Protein AF-A0A6A4XW06-F1 (afdb_monomer_lite)

Structure (mmCIF, N/CA/C/O backbone):
data_AF-A0A6A4XW06-F1
#
_entry.id   AF-A0A6A4XW06-F1
#
loop_
_atom_site.group_PDB
_atom_site.id
_atom_site.type_symbol
_atom_site.label_atom_id
_atom_site.label_alt_id
_atom_site.label_comp_id
_atom_site.label_asym_id
_atom_site.label_entity_id
_atom_site.label_seq_id
_atom_site.pdbx_PDB_ins_code
_atom_site.Cartn_x
_atom_site.Cartn_y
_atom_site.Cartn_z
_atom_site.occupancy
_atom_site.B_iso_or_equiv
_atom_site.auth_seq_id
_atom_site.auth_comp_id
_atom_site.auth_asym_id
_atom_site.auth_atom_id
_atom_site.pdbx_PDB_model_num
ATOM 1 N N . MET A 1 1 ? 24.543 -11.391 -25.954 1.00 78.56 1 MET A N 1
ATOM 2 C CA . MET A 1 1 ? 23.964 -12.669 -25.479 1.00 78.56 1 MET A CA 1
ATOM 3 C C . MET A 1 1 ? 24.873 -13.375 -24.476 1.00 78.56 1 MET A C 1
ATOM 5 O O . MET A 1 1 ? 24.478 -13.498 -23.329 1.00 78.56 1 MET A O 1
ATOM 9 N N . GLU A 1 2 ? 26.087 -13.786 -24.854 1.00 79.75 2 GLU A N 1
ATOM 10 C CA . GLU A 1 2 ? 26.983 -14.577 -23.986 1.00 79.75 2 GLU A CA 1
ATOM 11 C C . GLU A 1 2 ? 27.324 -13.909 -22.641 1.00 79.75 2 GLU A C 1
ATOM 13 O O . GLU A 1 2 ? 27.261 -14.560 -21.603 1.00 79.75 2 GLU A O 1
ATOM 18 N N . SER A 1 3 ? 27.592 -12.599 -22.635 1.00 81.19 3 SER A N 1
ATOM 19 C CA . SER A 1 3 ? 27.832 -11.824 -21.406 1.00 81.19 3 SER A CA 1
ATOM 20 C C . SER A 1 3 ? 26.647 -11.851 -20.435 1.00 81.19 3 SER A C 1
ATOM 22 O O . SER A 1 3 ? 26.834 -11.949 -19.228 1.00 81.19 3 SER A O 1
ATOM 24 N N . ILE A 1 4 ? 25.424 -11.810 -20.963 1.00 87.00 4 ILE A N 1
ATOM 25 C CA . ILE A 1 4 ? 24.195 -11.853 -20.168 1.00 87.00 4 ILE A CA 1
ATOM 26 C C . ILE A 1 4 ? 23.913 -13.268 -19.668 1.00 87.00 4 ILE A C 1
ATOM 28 O O . ILE A 1 4 ? 23.589 -13.448 -18.500 1.00 87.00 4 ILE A O 1
ATOM 32 N N . GLN A 1 5 ? 24.113 -14.284 -20.509 1.00 89.25 5 GLN A N 1
ATOM 33 C CA . GLN A 1 5 ? 24.028 -15.679 -20.076 1.00 89.25 5 GLN A CA 1
ATOM 34 C C . GLN A 1 5 ? 25.060 -16.003 -18.986 1.00 89.25 5 GLN A C 1
ATOM 36 O O . GLN A 1 5 ? 24.772 -16.801 -18.102 1.00 89.25 5 GLN A O 1
ATOM 41 N N . ALA A 1 6 ? 26.250 -15.394 -19.035 1.00 86.75 6 ALA A N 1
ATOM 42 C CA . ALA A 1 6 ? 27.251 -15.500 -17.978 1.00 86.75 6 ALA A CA 1
ATOM 43 C C . ALA A 1 6 ? 26.812 -14.780 -16.693 1.00 86.75 6 ALA A C 1
ATOM 45 O O . ALA A 1 6 ? 27.018 -15.315 -15.607 1.00 86.75 6 ALA A O 1
ATOM 46 N N . LEU A 1 7 ? 26.163 -13.613 -16.808 1.00 87.00 7 LEU A N 1
ATOM 47 C CA . LEU A 1 7 ? 25.641 -12.865 -15.660 1.00 87.00 7 LEU A CA 1
ATOM 48 C C . LEU A 1 7 ? 24.614 -13.670 -14.859 1.00 87.00 7 LEU A C 1
ATOM 50 O O . LEU A 1 7 ? 24.608 -13.556 -13.638 1.00 87.00 7 LEU A O 1
ATOM 54 N N . VAL A 1 8 ? 23.773 -14.468 -15.526 1.00 92.62 8 VAL A N 1
ATOM 55 C CA . VAL A 1 8 ? 22.722 -15.287 -14.891 1.00 92.62 8 VAL A CA 1
ATOM 56 C C . VAL A 1 8 ? 23.140 -16.740 -14.633 1.00 92.62 8 VAL A C 1
ATOM 58 O O . VAL A 1 8 ? 22.345 -17.517 -14.107 1.00 92.62 8 VAL A O 1
ATOM 61 N N . ALA A 1 9 ? 24.356 -17.143 -15.014 1.00 93.06 9 ALA A N 1
ATOM 62 C CA . ALA A 1 9 ? 24.792 -18.534 -14.917 1.00 93.06 9 ALA A CA 1
ATOM 63 C C . ALA A 1 9 ? 24.870 -19.007 -13.457 1.00 93.06 9 ALA A C 1
ATOM 65 O O . ALA A 1 9 ? 25.471 -18.337 -12.624 1.00 93.06 9 ALA A O 1
ATOM 66 N N . ASP A 1 10 ? 24.278 -20.170 -13.164 1.00 94.50 10 ASP A N 1
ATOM 67 C CA . ASP A 1 10 ? 24.205 -20.784 -11.824 1.00 94.50 10 ASP A CA 1
ATOM 68 C C . ASP A 1 10 ? 23.565 -19.895 -10.729 1.00 94.50 10 ASP A C 1
ATOM 70 O O . ASP A 1 10 ? 23.698 -20.141 -9.530 1.00 94.50 10 ASP A O 1
ATOM 74 N N . LYS A 1 11 ? 22.814 -18.867 -11.137 1.00 94.19 11 LYS A N 1
ATOM 75 C CA . LYS A 1 11 ? 22.131 -17.932 -10.238 1.00 94.19 11 LYS A CA 1
ATOM 76 C C . LYS A 1 11 ? 20.641 -18.241 -10.096 1.00 94.19 11 LYS A C 1
ATOM 78 O O . LYS A 1 11 ? 20.028 -18.869 -10.967 1.00 94.19 11 LYS A O 1
ATOM 83 N N . SER A 1 12 ? 20.062 -17.802 -8.983 1.00 95.31 12 SER A N 1
ATOM 84 C CA . SER A 1 12 ? 18.618 -17.653 -8.804 1.00 95.31 12 SER A CA 1
ATOM 85 C C . SER A 1 12 ? 18.151 -16.354 -9.462 1.00 95.31 12 SER A C 1
ATOM 87 O O . SER A 1 12 ? 18.683 -15.279 -9.188 1.00 95.31 12 SER A O 1
ATOM 89 N N . VAL A 1 13 ? 17.182 -16.458 -10.370 1.00 96.38 13 VAL A N 1
ATOM 90 C CA . VAL A 1 13 ? 16.692 -15.322 -11.154 1.00 96.38 13 VAL A CA 1
ATOM 91 C C . VAL A 1 13 ? 15.208 -15.115 -10.891 1.00 96.38 13 VAL A C 1
ATOM 93 O O . VAL A 1 13 ? 14.405 -16.020 -11.125 1.00 96.38 13 VAL A O 1
ATOM 96 N N . LEU A 1 14 ? 14.836 -13.918 -10.446 1.00 96.56 14 LEU A N 1
ATOM 97 C CA . LEU A 1 14 ? 13.448 -13.467 -10.428 1.00 96.56 14 LEU A CA 1
ATOM 98 C C . LEU A 1 14 ? 13.158 -12.690 -11.707 1.00 96.56 14 LEU A C 1
ATOM 100 O O . LEU A 1 14 ? 13.775 -11.663 -11.963 1.00 96.56 14 LEU A O 1
ATOM 104 N N . VAL A 1 15 ? 12.201 -13.160 -12.494 1.00 97.19 15 VAL A N 1
ATOM 105 C CA . VAL A 1 15 ? 11.739 -12.503 -13.711 1.00 97.19 15 VAL A CA 1
ATOM 106 C C . VAL A 1 15 ? 10.429 -11.784 -13.414 1.00 97.19 15 VAL A C 1
ATOM 108 O O . VAL A 1 15 ? 9.414 -12.422 -13.125 1.00 97.19 15 VAL A O 1
ATOM 111 N N . LEU A 1 16 ? 10.448 -10.460 -13.510 1.00 95.75 16 LEU A N 1
ATOM 112 C CA . LEU A 1 16 ? 9.268 -9.611 -13.408 1.00 95.75 16 LEU A CA 1
ATOM 113 C C . LEU A 1 16 ? 8.712 -9.377 -14.810 1.00 95.75 16 LEU A C 1
ATOM 115 O O . LEU A 1 16 ? 9.375 -8.734 -15.624 1.00 95.75 16 LEU A O 1
ATOM 119 N N . ASN A 1 17 ? 7.501 -9.883 -15.066 1.00 94.50 17 ASN A N 1
ATOM 120 C CA . ASN A 1 17 ? 6.868 -9.992 -16.385 1.00 94.50 17 ASN A CA 1
ATOM 121 C C . ASN A 1 17 ? 7.612 -10.986 -17.303 1.00 94.50 17 ASN A C 1
ATOM 123 O O . ASN A 1 17 ? 8.8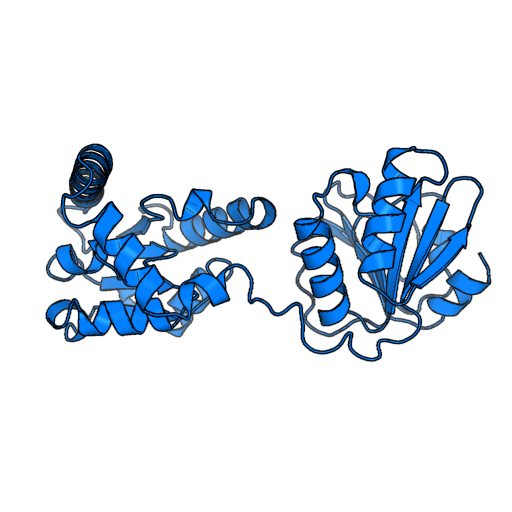28 -10.915 -17.474 1.00 94.50 17 ASN A O 1
ATOM 127 N N . ALA A 1 18 ? 6.899 -11.937 -17.912 1.00 91.25 18 ALA A N 1
ATOM 128 C CA . ALA A 1 18 ? 7.508 -13.092 -18.575 1.00 91.25 18 ALA A CA 1
ATOM 129 C C . ALA A 1 18 ? 8.308 -12.736 -19.833 1.00 91.25 18 ALA A C 1
ATOM 131 O O . ALA A 1 18 ? 9.116 -13.557 -20.264 1.00 91.25 18 ALA A O 1
ATOM 132 N N . GLY A 1 19 ? 8.102 -11.542 -20.398 1.00 91.38 19 GLY A N 1
ATOM 133 C CA . GLY A 1 19 ? 8.850 -11.027 -21.543 1.00 91.38 19 GLY A CA 1
ATOM 134 C C . GLY A 1 19 ? 8.580 -11.784 -22.844 1.00 91.38 19 GLY A C 1
ATOM 135 O O . GLY A 1 19 ? 7.511 -12.360 -23.054 1.00 91.38 19 GLY A O 1
ATOM 136 N N . ASP A 1 20 ? 9.561 -11.761 -23.745 1.00 91.38 20 ASP A N 1
ATOM 137 C CA . ASP A 1 20 ? 9.486 -12.478 -25.018 1.00 91.38 20 ASP A CA 1
ATOM 138 C C . ASP A 1 20 ? 9.674 -13.988 -24.792 1.00 91.38 20 ASP A C 1
ATOM 140 O O . ASP A 1 20 ? 10.773 -14.468 -24.500 1.00 91.38 20 ASP A O 1
ATOM 144 N N . VAL A 1 21 ? 8.587 -14.743 -24.967 1.00 91.12 21 VAL A N 1
ATOM 145 C CA . VAL A 1 21 ? 8.525 -16.199 -24.759 1.00 91.12 21 VAL A CA 1
ATOM 146 C C . VAL A 1 21 ? 9.494 -16.998 -25.637 1.00 91.12 21 VAL A C 1
ATOM 148 O O . VAL A 1 21 ? 9.783 -18.153 -25.326 1.00 91.12 21 VAL A O 1
ATOM 151 N N . HIS A 1 22 ? 10.001 -16.411 -26.724 1.00 90.62 22 HIS A N 1
ATOM 152 C CA . HIS A 1 22 ? 10.987 -17.038 -27.597 1.00 90.62 22 HIS A CA 1
ATOM 153 C C . HIS A 1 22 ? 12.421 -16.730 -27.164 1.00 90.62 22 HIS A C 1
ATOM 155 O O . HIS A 1 22 ? 13.294 -17.581 -27.322 1.00 90.62 22 HIS A O 1
ATOM 161 N N . LEU A 1 23 ? 12.680 -15.543 -26.608 1.00 91.81 23 LEU A N 1
ATOM 162 C CA . LEU A 1 23 ? 14.026 -15.129 -26.199 1.00 91.81 23 LEU A CA 1
ATOM 163 C C . LEU A 1 23 ? 14.382 -15.565 -24.778 1.00 91.81 23 LEU A C 1
ATOM 165 O O . LEU A 1 23 ? 15.516 -15.980 -24.534 1.00 91.81 23 LEU A O 1
ATOM 169 N N . MET A 1 24 ? 13.432 -15.485 -23.847 1.00 94.75 24 MET A N 1
ATOM 170 C CA . MET A 1 24 ? 13.693 -15.706 -22.424 1.00 94.75 24 MET A CA 1
ATOM 171 C C . MET A 1 24 ? 14.266 -17.095 -22.100 1.00 94.75 24 MET A C 1
ATOM 173 O O . MET A 1 24 ? 15.261 -17.137 -21.371 1.00 94.75 24 MET A O 1
ATOM 177 N N . PRO A 1 25 ? 13.780 -18.209 -22.691 1.00 94.19 25 PRO A N 1
ATOM 178 C CA . PRO A 1 25 ? 14.381 -19.524 -22.463 1.00 94.19 25 PRO A CA 1
ATOM 179 C C . PRO A 1 25 ? 15.853 -19.610 -22.879 1.00 94.19 25 PRO A C 1
ATOM 181 O O . PRO A 1 25 ? 16.637 -20.307 -22.241 1.00 94.19 25 PRO A O 1
ATOM 184 N N . MET A 1 26 ? 16.245 -18.895 -23.941 1.00 93.38 26 MET A N 1
ATOM 185 C CA . MET A 1 26 ? 17.637 -18.858 -24.399 1.00 93.38 26 MET A CA 1
ATOM 186 C C . MET A 1 26 ? 18.498 -18.008 -23.465 1.00 93.38 26 MET A C 1
ATOM 188 O O . MET A 1 26 ? 19.603 -18.397 -23.102 1.00 93.38 26 MET A O 1
ATOM 192 N N . ILE A 1 27 ? 17.998 -16.841 -23.058 1.00 93.25 27 ILE A N 1
ATOM 193 C CA . ILE A 1 27 ? 18.713 -15.915 -22.172 1.00 93.25 27 ILE A CA 1
ATOM 194 C C . ILE A 1 27 ? 18.987 -16.564 -20.812 1.00 93.25 27 ILE A C 1
ATOM 196 O O . ILE A 1 27 ? 20.096 -16.459 -20.289 1.00 93.25 27 ILE A O 1
ATOM 200 N N . LEU A 1 28 ? 17.989 -17.249 -20.255 1.00 95.12 28 LEU A N 1
ATOM 201 C CA . LEU A 1 28 ? 18.038 -17.798 -18.903 1.00 95.12 28 LEU A CA 1
ATOM 202 C C . LEU A 1 28 ? 18.471 -19.263 -18.855 1.00 95.12 28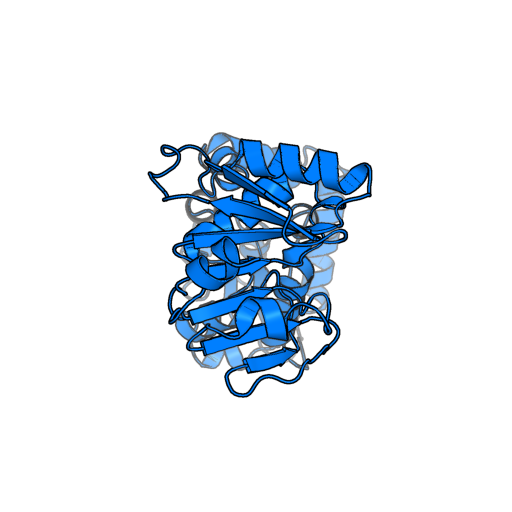 LEU A C 1
ATOM 204 O O . LEU A 1 28 ? 18.464 -19.852 -17.777 1.00 95.12 28 LEU A O 1
ATOM 208 N N . GLU A 1 29 ? 18.871 -19.860 -19.980 1.00 93.44 29 GLU A N 1
ATOM 209 C CA . GLU A 1 29 ? 19.212 -21.287 -20.103 1.00 93.44 29 GLU A CA 1
ATOM 210 C C . GLU A 1 29 ? 20.203 -21.767 -19.027 1.00 93.44 29 GLU A C 1
ATOM 212 O O . GLU A 1 29 ? 20.093 -22.887 -18.526 1.00 93.44 29 GLU A O 1
ATOM 217 N N . ARG A 1 30 ? 21.152 -20.901 -18.649 1.00 93.88 30 ARG A N 1
ATOM 218 C CA . ARG A 1 30 ? 22.232 -21.203 -17.696 1.00 93.88 30 ARG A CA 1
ATOM 219 C C . ARG A 1 30 ? 21.891 -20.884 -16.237 1.00 93.88 30 ARG A C 1
ATOM 221 O O . ARG A 1 30 ? 22.722 -21.143 -15.370 1.00 93.88 30 ARG A O 1
ATOM 228 N N . ALA A 1 31 ? 20.713 -20.330 -15.954 1.00 95.56 31 ALA A N 1
ATOM 229 C CA . ALA A 1 31 ? 20.278 -20.049 -14.589 1.00 95.56 31 ALA A CA 1
ATOM 230 C C . ALA A 1 31 ? 20.017 -21.345 -13.808 1.00 95.56 31 ALA A C 1
ATOM 232 O O . ALA A 1 31 ? 19.497 -22.317 -14.366 1.00 95.56 31 ALA A O 1
ATOM 233 N N . ARG A 1 32 ? 20.345 -21.342 -12.507 1.00 95.06 32 ARG A N 1
ATOM 234 C CA . ARG A 1 32 ? 20.109 -22.477 -11.597 1.00 95.06 32 ARG A CA 1
ATOM 235 C C . ARG A 1 32 ? 18.628 -22.626 -11.278 1.00 95.06 32 ARG A C 1
ATOM 237 O O . ARG A 1 32 ? 18.096 -23.733 -11.287 1.00 95.06 32 ARG A O 1
ATOM 244 N N . HIS A 1 33 ? 17.976 -21.507 -10.988 1.00 95.19 33 HIS A N 1
ATOM 245 C CA . HIS A 1 33 ? 16.555 -21.447 -10.679 1.00 95.19 33 HIS A CA 1
ATOM 246 C C . HIS A 1 33 ? 15.961 -20.178 -11.272 1.00 95.19 33 HIS A C 1
ATOM 248 O O . HIS A 1 33 ? 16.573 -19.116 -11.173 1.00 95.19 33 HIS A O 1
ATOM 254 N N . VAL A 1 34 ? 14.773 -20.283 -11.864 1.00 96.75 34 VAL A N 1
ATOM 255 C CA . VAL A 1 34 ? 14.042 -19.122 -12.363 1.00 96.75 34 VAL A CA 1
ATOM 256 C C . VAL A 1 34 ? 12.653 -19.100 -11.746 1.00 96.75 34 VAL A C 1
ATOM 258 O O . VAL A 1 34 ? 11.894 -20.057 -11.878 1.00 96.75 34 VAL A O 1
ATOM 261 N N . ARG A 1 35 ? 12.297 -17.986 -11.116 1.00 95.81 35 ARG A N 1
ATOM 262 C CA . ARG A 1 35 ? 10.923 -17.688 -10.714 1.00 95.81 35 ARG A CA 1
ATOM 263 C C . ARG A 1 35 ? 10.402 -16.585 -11.618 1.00 95.81 35 ARG A C 1
ATOM 265 O O . ARG A 1 35 ? 11.067 -15.571 -11.778 1.00 95.81 35 ARG A O 1
ATOM 272 N N . VAL A 1 36 ? 9.231 -16.774 -12.207 1.00 96.44 36 VAL A N 1
ATOM 273 C CA . VAL A 1 36 ? 8.606 -15.801 -13.107 1.00 96.44 36 VAL A CA 1
ATOM 274 C C . VAL A 1 36 ? 7.294 -15.345 -12.495 1.00 96.44 36 VAL A C 1
ATOM 276 O O . VAL A 1 36 ? 6.430 -16.177 -12.228 1.00 96.44 36 VAL A O 1
ATOM 279 N N . VAL A 1 37 ? 7.139 -14.037 -12.303 1.00 94.44 37 VAL A N 1
ATOM 280 C CA . VAL A 1 37 ? 5.879 -13.425 -11.874 1.00 94.44 37 VAL A CA 1
ATOM 281 C C . VAL A 1 37 ? 5.318 -12.624 -13.036 1.00 94.44 37 VAL A C 1
ATOM 283 O O . VAL A 1 37 ? 5.920 -11.643 -13.475 1.00 94.44 37 VAL A O 1
ATOM 286 N N . ASP A 1 38 ? 4.170 -13.052 -13.550 1.00 92.81 38 ASP A N 1
ATOM 287 C CA . ASP A 1 38 ? 3.553 -12.461 -14.734 1.00 92.81 38 ASP A CA 1
ATOM 288 C C . ASP A 1 38 ? 2.064 -12.181 -14.503 1.00 92.81 38 ASP A C 1
ATOM 290 O O . ASP A 1 38 ? 1.294 -13.062 -14.112 1.00 92.81 38 ASP A O 1
ATOM 294 N N . SER A 1 39 ? 1.630 -10.949 -14.773 1.00 84.88 39 SER A N 1
ATOM 295 C CA . SER A 1 39 ? 0.236 -10.539 -14.555 1.00 84.88 39 SER A CA 1
ATOM 296 C C . SER A 1 39 ? -0.730 -11.126 -15.588 1.00 84.88 39 SER A C 1
ATOM 298 O O . SER A 1 39 ? -1.914 -11.334 -15.299 1.00 84.88 39 SER A O 1
ATOM 300 N N . LYS A 1 40 ? -0.229 -11.441 -16.786 1.00 85.94 40 LYS A N 1
ATOM 301 C CA . LYS A 1 40 ? -0.981 -11.993 -17.921 1.00 85.94 40 LYS A CA 1
ATOM 302 C C . LYS A 1 40 ? -0.988 -13.527 -17.930 1.00 85.94 40 LYS A C 1
ATOM 304 O O . LYS A 1 40 ? -1.697 -14.118 -18.740 1.00 85.94 40 LYS A O 1
ATOM 309 N N . GLY A 1 41 ? -0.252 -14.167 -17.020 1.00 84.81 41 GLY A N 1
ATOM 310 C CA . GLY A 1 41 ? -0.104 -15.618 -16.945 1.00 84.81 41 GLY A CA 1
ATOM 311 C C . GLY A 1 41 ? 0.691 -16.210 -18.110 1.00 84.81 41 GLY A C 1
ATOM 312 O O . GLY A 1 41 ? 0.481 -17.374 -18.449 1.00 84.81 41 GLY A O 1
ATOM 313 N N . LEU A 1 42 ? 1.563 -15.423 -18.748 1.00 91.12 42 LEU A N 1
ATOM 314 C CA . LEU A 1 42 ? 2.427 -15.913 -19.820 1.00 91.12 42 LEU A CA 1
ATOM 315 C C . LEU A 1 42 ? 3.438 -16.930 -19.283 1.00 91.12 42 LEU A C 1
ATOM 317 O O . LEU A 1 42 ? 3.989 -16.778 -18.194 1.00 91.12 42 LEU A O 1
ATOM 321 N N . GLN A 1 43 ? 3.687 -17.972 -20.075 1.00 92.69 43 GLN A N 1
ATOM 322 C CA . GLN A 1 43 ? 4.619 -19.041 -19.735 1.00 92.69 43 GLN A CA 1
ATOM 323 C C . GLN A 1 43 ? 5.483 -19.401 -20.938 1.00 92.69 43 GLN A C 1
ATOM 325 O O . GLN A 1 43 ? 5.053 -19.303 -22.089 1.00 92.69 43 GLN A O 1
ATOM 330 N N . TRP A 1 44 ? 6.697 -19.861 -20.664 1.00 93.50 44 TRP A N 1
ATOM 331 C CA . TRP A 1 44 ? 7.617 -20.399 -21.658 1.00 93.50 44 TRP A CA 1
ATOM 332 C C . TRP A 1 44 ? 8.287 -21.668 -21.126 1.00 93.50 44 TRP A C 1
ATOM 334 O O . TRP A 1 44 ? 8.290 -21.945 -19.929 1.00 93.50 44 TRP A O 1
ATOM 344 N N . THR A 1 45 ? 8.804 -22.504 -22.027 1.00 87.81 45 THR A N 1
ATOM 345 C CA . THR A 1 45 ? 9.282 -23.844 -21.657 1.00 87.81 45 THR A CA 1
ATOM 346 C C . THR A 1 45 ? 10.736 -23.803 -21.201 1.00 87.81 45 THR A C 1
ATOM 348 O O . THR A 1 45 ? 11.636 -23.645 -22.020 1.00 87.81 45 THR A O 1
ATOM 351 N N . GLN A 1 46 ? 10.972 -24.015 -19.905 1.00 86.38 46 GLN A N 1
ATOM 352 C CA . GLN A 1 46 ? 12.304 -24.236 -19.338 1.00 86.38 46 GLN A CA 1
ATOM 353 C C . GLN A 1 46 ? 12.187 -25.058 -18.050 1.00 86.38 46 GLN A C 1
ATOM 355 O O . GLN A 1 46 ? 11.319 -24.798 -17.222 1.00 86.38 46 GLN A O 1
ATOM 360 N N . LYS A 1 47 ? 13.052 -26.063 -17.870 1.00 83.94 47 LYS A N 1
ATOM 361 C CA . LYS A 1 47 ? 12.906 -27.051 -16.783 1.00 83.94 47 LYS A CA 1
ATOM 362 C C . LYS A 1 47 ? 13.032 -26.450 -15.382 1.00 83.94 47 LYS A C 1
ATOM 364 O O . LYS A 1 47 ? 12.405 -26.945 -14.456 1.00 83.94 47 LYS A O 1
ATOM 369 N N . GLN A 1 48 ? 13.851 -25.417 -15.238 1.00 88.62 48 GLN A N 1
ATOM 370 C CA . GLN A 1 48 ? 14.139 -24.758 -13.966 1.00 88.62 48 GLN A CA 1
ATOM 371 C C . GLN A 1 48 ? 13.262 -23.526 -13.686 1.00 88.62 48 GLN A C 1
ATOM 373 O O . GLN A 1 48 ? 13.531 -22.817 -12.716 1.00 88.62 48 GLN A O 1
ATOM 378 N N . ALA A 1 49 ? 12.252 -23.256 -14.525 1.00 93.75 49 ALA A N 1
ATOM 379 C CA . ALA A 1 49 ? 11.362 -22.111 -14.373 1.00 93.75 49 ALA A CA 1
ATOM 380 C C . ALA A 1 49 ? 10.063 -22.480 -13.643 1.00 93.75 49 ALA A C 1
ATOM 382 O O . ALA A 1 49 ? 9.367 -23.422 -14.021 1.00 93.75 49 ALA A O 1
ATOM 383 N N . VAL A 1 50 ? 9.724 -21.703 -12.616 1.00 94.94 50 VAL A N 1
ATOM 384 C CA . VAL A 1 50 ? 8.446 -21.756 -11.901 1.00 94.94 50 VAL A CA 1
ATOM 385 C C . VAL A 1 50 ? 7.668 -20.488 -12.224 1.00 94.94 50 VAL A C 1
ATOM 387 O O . VAL A 1 50 ? 8.173 -19.385 -12.021 1.00 94.94 50 VAL A O 1
ATOM 390 N N . PHE A 1 51 ? 6.445 -20.647 -12.726 1.00 94.88 51 PHE A N 1
ATOM 391 C CA . PHE A 1 51 ? 5.585 -19.533 -13.119 1.00 94.88 51 PHE A CA 1
ATOM 392 C C . PHE A 1 51 ? 4.505 -19.284 -12.077 1.00 94.88 51 PHE A C 1
ATOM 394 O O . PHE A 1 51 ? 3.791 -20.199 -11.666 1.00 94.88 51 PHE A O 1
ATOM 401 N N . GLU A 1 52 ? 4.354 -18.021 -11.714 1.00 92.81 52 GLU A N 1
ATOM 402 C CA . GLU A 1 52 ? 3.345 -17.518 -10.802 1.00 92.81 52 GLU A CA 1
ATOM 403 C C . GLU A 1 52 ? 2.552 -16.418 -11.507 1.00 92.81 52 GLU A C 1
ATOM 405 O O . GLU A 1 52 ? 3.116 -15.485 -12.087 1.00 92.81 52 GLU A O 1
ATOM 410 N N . ARG A 1 53 ? 1.221 -16.519 -11.457 1.00 90.88 53 ARG A N 1
ATOM 411 C CA . ARG A 1 53 ? 0.365 -15.415 -11.882 1.00 90.88 53 ARG A CA 1
ATOM 412 C C . ARG A 1 53 ? 0.273 -14.417 -10.735 1.00 90.88 53 ARG A C 1
ATOM 414 O O . ARG A 1 53 ? -0.279 -14.749 -9.692 1.00 90.88 53 ARG A O 1
ATOM 421 N N . GLY A 1 54 ? 0.769 -13.206 -10.946 1.00 85.62 54 GLY A N 1
ATOM 422 C CA . GLY A 1 54 ? 0.814 -12.181 -9.907 1.00 85.62 54 GLY A CA 1
ATOM 423 C C . GLY A 1 54 ? 1.205 -10.820 -10.462 1.00 85.62 54 GLY A C 1
ATOM 424 O O . GLY A 1 54 ? 1.521 -10.689 -11.643 1.00 85.62 54 GLY A O 1
ATOM 425 N N . ASN A 1 55 ? 1.165 -9.792 -9.619 1.00 84.12 55 ASN A N 1
ATOM 426 C CA . ASN A 1 55 ? 1.616 -8.461 -10.004 1.00 84.12 55 ASN A CA 1
ATOM 427 C C . ASN A 1 55 ? 3.154 -8.383 -9.895 1.00 84.12 55 ASN A C 1
ATOM 429 O O . ASN A 1 55 ? 3.679 -8.529 -8.789 1.00 84.12 55 ASN A O 1
ATOM 433 N N . PRO A 1 56 ? 3.887 -8.129 -10.999 1.00 84.81 56 PRO A N 1
ATOM 434 C CA . PRO A 1 56 ? 5.345 -8.019 -10.969 1.00 84.81 56 PRO A CA 1
ATOM 435 C C . PRO A 1 56 ? 5.865 -6.874 -10.086 1.00 84.81 56 PRO A C 1
ATOM 437 O O . PRO A 1 56 ? 7.024 -6.895 -9.697 1.00 84.81 56 PRO A O 1
ATOM 440 N N . LEU A 1 57 ? 5.026 -5.884 -9.762 1.00 79.50 57 LEU A N 1
ATOM 441 C CA . LEU A 1 57 ? 5.400 -4.735 -8.929 1.00 79.50 57 LEU A CA 1
ATOM 442 C C . LEU A 1 57 ? 5.198 -4.968 -7.427 1.00 79.50 57 LEU A C 1
ATOM 444 O O . LEU A 1 57 ? 5.655 -4.167 -6.622 1.00 79.50 57 LEU A O 1
ATOM 448 N N . THR A 1 58 ? 4.502 -6.038 -7.037 1.00 78.12 58 THR A N 1
ATOM 449 C CA . THR A 1 58 ? 4.154 -6.302 -5.628 1.00 78.12 58 THR A CA 1
ATOM 450 C C . THR A 1 58 ? 4.403 -7.758 -5.247 1.00 78.12 58 THR A C 1
ATOM 452 O O . THR A 1 58 ? 3.742 -8.299 -4.360 1.00 78.12 58 THR A O 1
ATOM 455 N N . CYS A 1 59 ? 5.295 -8.446 -5.962 1.00 80.56 59 CYS A N 1
ATOM 456 C CA . CYS A 1 59 ? 5.554 -9.851 -5.692 1.00 80.56 59 CYS A CA 1
ATOM 457 C C . CYS A 1 59 ? 6.357 -10.010 -4.393 1.00 80.56 59 CYS A C 1
ATOM 459 O O . CYS A 1 59 ? 7.354 -9.321 -4.168 1.00 80.56 59 CYS A O 1
ATOM 461 N N . ASN A 1 60 ? 5.915 -10.926 -3.528 1.00 76.62 60 ASN A N 1
ATOM 462 C CA . ASN A 1 60 ? 6.604 -11.195 -2.272 1.00 76.62 60 ASN A CA 1
ATOM 463 C C . ASN A 1 60 ? 7.866 -12.023 -2.528 1.00 76.62 60 ASN A C 1
ATOM 465 O O . ASN A 1 60 ? 7.818 -13.105 -3.129 1.00 76.62 60 ASN A O 1
ATOM 469 N N . VAL A 1 61 ? 8.993 -11.514 -2.040 1.00 78.94 61 VAL A N 1
ATOM 470 C CA . VAL A 1 61 ? 10.307 -12.155 -2.099 1.00 78.94 61 VAL A CA 1
ATOM 471 C C . VAL A 1 61 ? 10.767 -12.353 -0.659 1.00 78.94 61 VAL A C 1
ATOM 473 O O . VAL A 1 61 ? 11.100 -11.396 0.029 1.00 78.94 61 VAL A O 1
ATOM 476 N N . THR A 1 62 ? 10.702 -13.594 -0.173 1.00 72.44 62 THR A N 1
ATOM 477 C CA . THR A 1 62 ? 11.021 -13.931 1.226 1.00 72.44 62 THR A CA 1
ATOM 478 C C . THR A 1 62 ? 12.521 -14.015 1.492 1.00 72.44 62 THR A C 1
ATOM 480 O O . THR A 1 62 ? 12.944 -13.886 2.635 1.00 72.44 62 THR A O 1
ATOM 483 N N . GLU A 1 63 ? 13.321 -14.228 0.446 1.00 72.81 63 GLU A N 1
ATOM 484 C CA . GLU A 1 63 ? 14.782 -14.258 0.490 1.00 72.81 63 GLU A CA 1
ATOM 485 C C . GLU A 1 63 ? 15.331 -13.527 -0.743 1.00 72.81 63 GLU A C 1
ATOM 487 O O . GLU A 1 63 ? 14.777 -13.723 -1.831 1.00 72.81 63 GLU A O 1
ATOM 492 N N . PRO A 1 64 ? 16.391 -12.704 -0.613 1.00 78.44 64 PRO A N 1
ATOM 493 C CA . PRO A 1 64 ? 16.996 -12.023 -1.754 1.00 78.44 64 PRO A CA 1
ATOM 494 C C . PRO A 1 64 ? 17.412 -13.005 -2.855 1.00 78.44 64 PRO A C 1
ATOM 496 O O . PRO A 1 64 ? 17.978 -14.062 -2.571 1.00 78.44 64 PRO A O 1
ATOM 499 N N . VAL A 1 65 ? 17.158 -12.646 -4.113 1.00 90.62 65 VAL A N 1
ATOM 500 C CA . VAL A 1 65 ? 17.607 -13.422 -5.279 1.00 90.62 65 VAL A CA 1
ATOM 501 C C . VAL A 1 65 ? 18.954 -12.917 -5.786 1.00 90.62 65 VAL A C 1
ATOM 503 O O . VAL A 1 65 ? 19.352 -11.778 -5.548 1.00 90.62 65 VAL A O 1
ATOM 506 N N . ASP A 1 66 ? 19.672 -13.750 -6.530 1.00 93.12 66 ASP A N 1
ATOM 507 C CA . ASP A 1 66 ? 20.961 -13.332 -7.079 1.00 93.12 66 ASP A CA 1
ATOM 508 C C . ASP A 1 66 ? 20.776 -12.287 -8.195 1.00 93.12 66 ASP A C 1
ATOM 510 O O . ASP A 1 66 ? 21.535 -11.322 -8.273 1.00 93.12 66 ASP A O 1
ATOM 514 N N . VAL A 1 67 ? 19.767 -12.465 -9.061 1.00 94.00 67 VAL A N 1
ATOM 515 C CA . VAL A 1 67 ? 19.467 -11.537 -10.166 1.00 94.00 67 VAL A CA 1
ATOM 516 C C . VAL A 1 67 ? 17.974 -11.257 -10.275 1.00 94.00 67 VAL A C 1
ATOM 518 O O . VAL A 1 67 ? 17.163 -12.180 -10.353 1.00 94.00 67 VAL A O 1
ATOM 521 N N . LEU A 1 68 ? 17.612 -9.985 -10.396 1.00 95.12 68 LEU A N 1
ATOM 522 C CA . LEU A 1 68 ? 16.301 -9.568 -10.880 1.00 95.12 68 LEU A CA 1
ATOM 523 C C . LEU A 1 68 ? 16.376 -9.244 -12.371 1.00 95.12 68 LEU A C 1
ATOM 525 O O . LEU A 1 68 ? 17.185 -8.430 -12.805 1.00 95.12 68 LEU A O 1
ATOM 529 N N . TRP A 1 69 ? 15.509 -9.867 -13.160 1.00 96.38 69 TRP A N 1
ATOM 530 C CA . TRP A 1 69 ? 15.302 -9.575 -14.571 1.00 96.38 69 TRP A CA 1
ATOM 531 C C . TRP A 1 69 ? 13.938 -8.913 -14.758 1.00 96.38 69 TRP A C 1
ATOM 533 O O . TRP A 1 69 ? 12.906 -9.561 -14.604 1.00 96.38 69 TRP A O 1
ATOM 543 N N . SER A 1 70 ? 13.908 -7.638 -15.127 1.00 95.94 70 SER A N 1
ATOM 544 C CA . SER A 1 70 ? 12.663 -6.906 -15.349 1.00 95.94 70 SER A CA 1
ATOM 545 C C . SER A 1 70 ? 12.359 -6.751 -16.833 1.00 95.94 70 SER A C 1
ATOM 547 O O . SER A 1 70 ? 13.127 -6.130 -17.564 1.00 95.94 70 SER A O 1
ATOM 549 N N . ASN A 1 71 ? 11.202 -7.269 -17.251 1.00 95.38 71 ASN A N 1
ATOM 550 C CA . ASN A 1 71 ? 10.541 -6.929 -18.513 1.00 95.38 71 ASN A CA 1
ATOM 551 C C . ASN A 1 71 ? 9.337 -5.992 -18.274 1.00 95.38 71 ASN A C 1
ATOM 553 O O . ASN A 1 71 ? 8.394 -5.967 -19.071 1.00 95.38 71 ASN A O 1
ATOM 557 N N . VAL A 1 72 ? 9.295 -5.291 -17.137 1.00 92.25 72 VAL A N 1
ATOM 558 C CA . VAL A 1 72 ? 8.277 -4.267 -16.864 1.00 92.25 72 VAL A CA 1
ATOM 559 C C . VAL A 1 72 ? 8.467 -3.115 -17.849 1.00 92.25 72 VAL A C 1
ATOM 561 O O . VAL A 1 72 ? 9.594 -2.717 -18.136 1.00 92.25 72 VAL A O 1
ATOM 564 N N . ASP A 1 73 ? 7.363 -2.583 -18.371 1.00 90.75 73 ASP A N 1
ATOM 565 C CA . ASP A 1 73 ? 7.407 -1.436 -19.272 1.00 90.75 73 ASP A CA 1
ATOM 566 C C . ASP A 1 73 ? 7.697 -0.147 -18.495 1.00 90.75 73 ASP A C 1
ATOM 568 O O . ASP A 1 73 ? 6.795 0.556 -18.053 1.00 90.75 73 ASP A O 1
ATOM 572 N N . LEU A 1 74 ? 8.983 0.152 -18.315 1.00 90.94 74 LEU A N 1
ATOM 573 C CA . LEU A 1 74 ? 9.426 1.379 -17.652 1.00 90.94 74 LEU A CA 1
ATOM 574 C C . LEU A 1 74 ? 9.298 2.617 -18.549 1.00 90.94 74 LEU A C 1
ATOM 576 O O . LEU A 1 74 ? 9.537 3.729 -18.087 1.00 90.94 74 LEU A O 1
ATOM 580 N N . ALA A 1 75 ? 8.937 2.463 -19.827 1.00 88.62 75 ALA A N 1
ATOM 581 C CA . ALA A 1 75 ? 8.728 3.615 -20.695 1.00 88.62 75 ALA A CA 1
ATOM 582 C C . ALA A 1 75 ? 7.457 4.387 -20.330 1.00 88.62 75 ALA A C 1
ATOM 584 O O . ALA A 1 75 ? 7.423 5.603 -20.510 1.00 88.62 75 ALA A O 1
ATOM 585 N N . SER A 1 76 ? 6.458 3.709 -19.757 1.00 86.94 76 SER A N 1
ATOM 586 C CA . SER A 1 76 ? 5.229 4.337 -19.268 1.00 86.94 76 SER A CA 1
ATOM 587 C C . SER A 1 76 ? 5.334 4.899 -17.848 1.00 86.94 76 SER A C 1
ATOM 589 O O . SER A 1 76 ? 4.347 5.426 -17.347 1.00 86.94 76 SER A O 1
ATOM 591 N N . PHE A 1 77 ? 6.471 4.726 -17.171 1.00 86.50 77 PHE A N 1
ATOM 592 C CA . PHE A 1 77 ? 6.655 5.168 -15.789 1.00 86.50 77 PHE A CA 1
ATOM 593 C C . PHE A 1 77 ? 7.034 6.646 -15.767 1.00 86.50 77 PHE A C 1
ATOM 595 O O . PHE A 1 77 ? 7.746 7.106 -16.665 1.00 86.50 77 PHE A O 1
ATOM 602 N N . GLU A 1 78 ? 6.618 7.376 -14.734 1.00 89.94 78 GLU A N 1
ATOM 603 C CA . GLU A 1 78 ? 7.179 8.694 -14.424 1.00 89.94 78 GLU A CA 1
ATOM 604 C C . GLU A 1 78 ? 8.567 8.544 -13.772 1.00 89.94 78 GLU A C 1
ATOM 606 O O . GLU A 1 78 ? 9.007 7.439 -13.440 1.00 89.94 78 GLU A O 1
ATOM 611 N N . GLN A 1 79 ? 9.311 9.645 -13.622 1.00 86.38 79 GLN A N 1
ATOM 612 C CA . GLN A 1 79 ? 10.663 9.593 -13.043 1.00 86.38 79 GLN A CA 1
ATOM 613 C C . GLN A 1 79 ? 10.666 8.993 -11.628 1.00 86.38 79 GLN A C 1
ATOM 615 O O . GLN A 1 79 ? 11.513 8.149 -11.328 1.00 86.38 79 GLN A O 1
ATOM 620 N N . ASP A 1 80 ? 9.709 9.387 -10.791 1.00 78.88 80 ASP A N 1
ATOM 621 C CA . ASP A 1 80 ? 9.622 8.934 -9.401 1.00 78.88 80 ASP A CA 1
ATOM 622 C C . ASP A 1 80 ? 9.298 7.435 -9.315 1.00 78.88 80 ASP A C 1
ATOM 624 O O . ASP A 1 80 ? 9.866 6.722 -8.489 1.00 78.88 80 ASP A O 1
ATOM 628 N N . ASP A 1 81 ? 8.471 6.919 -10.229 1.00 83.31 81 ASP A N 1
ATOM 629 C CA . ASP A 1 81 ? 8.164 5.487 -10.304 1.00 83.31 81 ASP A CA 1
ATOM 630 C C . ASP A 1 81 ? 9.396 4.667 -10.715 1.00 83.31 81 ASP A C 1
ATOM 632 O O . ASP A 1 81 ? 9.608 3.562 -10.212 1.00 83.31 81 ASP A O 1
ATOM 636 N N . ILE A 1 82 ? 10.242 5.196 -11.611 1.00 87.88 82 ILE A N 1
ATOM 637 C CA . ILE A 1 82 ? 11.513 4.552 -11.978 1.00 87.88 82 ILE A CA 1
ATOM 638 C C . ILE A 1 82 ? 12.445 4.488 -10.766 1.00 87.88 82 ILE A C 1
ATOM 640 O O . ILE A 1 82 ? 13.037 3.437 -10.516 1.00 87.88 82 ILE A O 1
ATOM 644 N N . ILE A 1 83 ? 12.560 5.583 -10.009 1.00 83.38 83 ILE A N 1
ATOM 645 C CA . ILE A 1 83 ? 13.370 5.639 -8.784 1.00 83.38 83 ILE A CA 1
ATOM 646 C C . ILE A 1 83 ? 12.886 4.580 -7.790 1.00 83.38 83 ILE A C 1
ATOM 648 O O . ILE A 1 83 ? 13.679 3.761 -7.321 1.00 83.38 83 ILE A O 1
ATOM 652 N N . GLN A 1 84 ? 11.578 4.537 -7.527 1.00 81.81 84 GLN A N 1
ATOM 653 C CA . GLN A 1 84 ? 10.978 3.563 -6.616 1.00 81.81 84 GLN A CA 1
ATOM 654 C C . GLN A 1 84 ? 11.195 2.125 -7.090 1.00 81.81 84 GLN A C 1
ATOM 656 O O . GLN A 1 84 ? 11.561 1.262 -6.294 1.00 81.81 84 GLN A O 1
ATOM 661 N N . PHE A 1 85 ? 11.023 1.857 -8.385 1.00 87.75 85 PHE A N 1
ATOM 662 C CA . PHE A 1 85 ? 11.204 0.520 -8.939 1.00 87.75 85 PHE A CA 1
ATOM 663 C C . PHE A 1 85 ? 12.662 0.047 -8.864 1.00 87.75 85 PHE A C 1
ATOM 665 O O . PHE A 1 85 ? 12.925 -1.096 -8.486 1.00 87.75 85 PHE A O 1
ATOM 672 N N . VAL A 1 86 ? 13.620 0.924 -9.174 1.00 89.75 86 VAL A N 1
ATOM 673 C CA . VAL A 1 86 ? 15.055 0.635 -9.037 1.00 89.75 86 VAL A CA 1
ATOM 674 C C . VAL A 1 86 ? 15.425 0.402 -7.568 1.00 89.75 86 VAL A C 1
ATOM 676 O O . VAL A 1 86 ? 16.157 -0.542 -7.262 1.00 89.75 86 VAL A O 1
ATOM 679 N N . GLY A 1 87 ? 14.884 1.213 -6.653 1.00 84.62 87 GLY A N 1
ATOM 680 C CA . GLY A 1 87 ? 15.062 1.048 -5.210 1.00 84.62 87 GLY A CA 1
ATOM 681 C C . GLY A 1 87 ? 14.440 -0.243 -4.668 1.00 84.62 87 GLY A C 1
ATOM 682 O O . GLY A 1 87 ? 15.013 -0.895 -3.801 1.00 84.62 87 GLY A O 1
ATOM 683 N N . TYR A 1 88 ? 13.295 -0.672 -5.201 1.00 84.25 88 TYR A N 1
ATOM 684 C CA . TYR A 1 88 ? 12.723 -1.983 -4.894 1.00 84.25 88 TYR A CA 1
ATOM 685 C C . TYR A 1 88 ? 13.638 -3.110 -5.382 1.00 84.25 88 TYR A C 1
ATOM 687 O O . TYR A 1 88 ? 13.965 -4.010 -4.610 1.00 84.25 88 TYR A O 1
ATOM 695 N N . ALA A 1 89 ? 14.107 -3.038 -6.631 1.00 88.94 89 ALA A N 1
ATOM 696 C CA . ALA A 1 89 ? 14.967 -4.063 -7.213 1.00 88.94 89 ALA A CA 1
ATOM 697 C C . ALA A 1 89 ? 16.276 -4.253 -6.426 1.00 88.94 89 ALA A C 1
ATOM 699 O O . ALA A 1 89 ? 16.707 -5.390 -6.239 1.00 88.94 89 ALA A O 1
ATOM 700 N N . SER A 1 90 ? 16.868 -3.170 -5.908 1.00 84.44 90 SER A N 1
ATOM 701 C CA . SER A 1 90 ? 18.091 -3.231 -5.094 1.00 84.44 90 SER A CA 1
ATOM 702 C C . SER A 1 90 ? 17.882 -3.845 -3.704 1.00 84.44 90 SER A C 1
ATOM 704 O O . SER A 1 90 ? 18.825 -4.385 -3.129 1.00 84.44 90 SER A O 1
ATOM 706 N N . LYS A 1 91 ? 16.655 -3.809 -3.164 1.00 84.12 91 LYS A N 1
ATOM 707 C CA . LYS A 1 91 ? 16.310 -4.453 -1.884 1.00 84.12 91 LYS A CA 1
ATOM 708 C C . LYS A 1 91 ? 16.165 -5.969 -2.011 1.00 84.12 91 LYS A C 1
ATOM 710 O O . LYS A 1 91 ? 16.394 -6.682 -1.038 1.00 84.12 91 LYS A O 1
ATOM 715 N N . ILE A 1 92 ? 15.763 -6.461 -3.184 1.00 85.25 92 ILE A N 1
ATOM 716 C CA . ILE A 1 92 ? 15.398 -7.874 -3.371 1.00 85.25 92 ILE A CA 1
ATOM 717 C C . ILE A 1 92 ? 16.392 -8.673 -4.214 1.00 85.25 92 ILE A C 1
ATOM 719 O O . ILE A 1 92 ? 16.268 -9.897 -4.264 1.00 85.25 92 ILE A O 1
ATOM 723 N N . ALA A 1 93 ? 17.360 -8.022 -4.866 1.00 89.69 93 ALA A N 1
ATOM 724 C CA . ALA A 1 93 ? 18.358 -8.695 -5.688 1.00 89.69 93 ALA A CA 1
ATOM 725 C C . ALA A 1 93 ? 19.763 -8.093 -5.571 1.00 89.69 93 ALA A C 1
ATOM 727 O O . ALA A 1 93 ? 19.925 -6.893 -5.364 1.00 89.69 93 ALA A O 1
ATOM 728 N N . ILE A 1 94 ? 20.783 -8.939 -5.753 1.00 85.81 94 ILE A N 1
ATOM 729 C CA . ILE A 1 94 ? 22.193 -8.512 -5.779 1.00 85.81 94 ILE A CA 1
ATOM 730 C C . ILE A 1 94 ? 22.507 -7.758 -7.079 1.00 85.81 94 ILE A C 1
ATOM 732 O O . ILE A 1 94 ? 23.122 -6.694 -7.049 1.00 85.81 94 ILE A O 1
ATOM 736 N N . ASP A 1 95 ? 22.078 -8.310 -8.215 1.00 89.06 95 ASP A N 1
ATOM 737 C CA . ASP A 1 95 ? 22.196 -7.689 -9.533 1.00 89.06 95 ASP A CA 1
ATOM 738 C C . ASP A 1 95 ? 20.802 -7.458 -10.140 1.00 89.06 95 ASP A C 1
ATOM 740 O O . ASP A 1 95 ? 19.893 -8.273 -9.976 1.00 89.06 95 ASP A O 1
ATOM 744 N N . ALA A 1 96 ? 20.639 -6.385 -10.916 1.00 92.62 96 ALA A N 1
ATOM 745 C CA . ALA A 1 96 ? 19.420 -6.116 -11.671 1.00 92.62 96 ALA A CA 1
ATOM 746 C C . ALA A 1 96 ? 19.700 -5.949 -13.171 1.00 92.62 96 ALA A C 1
ATOM 748 O O . ALA A 1 96 ? 20.683 -5.324 -13.585 1.00 92.62 96 ALA A O 1
ATOM 749 N N . VAL A 1 97 ? 18.800 -6.500 -13.985 1.00 94.62 97 VAL A N 1
ATOM 750 C CA . VAL A 1 97 ? 18.762 -6.384 -15.443 1.00 94.62 97 VAL A CA 1
ATOM 751 C C . VAL A 1 97 ? 17.418 -5.790 -15.845 1.00 94.62 97 VAL A C 1
ATOM 753 O O . VAL A 1 97 ? 16.375 -6.398 -15.618 1.00 94.62 97 VAL A O 1
ATOM 756 N N . TYR A 1 98 ? 17.444 -4.622 -16.477 1.00 94.88 98 TYR A N 1
ATOM 757 C CA . TYR A 1 98 ? 16.259 -3.942 -16.996 1.00 94.88 98 TYR A CA 1
ATOM 758 C C . TYR A 1 98 ? 16.221 -4.098 -18.512 1.00 94.88 98 TYR A C 1
ATOM 760 O O . TYR A 1 98 ? 17.153 -3.675 -19.201 1.00 94.88 98 TYR A O 1
ATOM 768 N N . ALA A 1 99 ? 15.177 -4.744 -19.024 1.00 94.31 99 ALA A N 1
ATOM 769 C CA . ALA A 1 99 ? 15.055 -5.105 -20.425 1.00 94.31 99 ALA A CA 1
ATOM 770 C C . ALA A 1 99 ? 14.118 -4.152 -21.177 1.00 94.31 99 ALA A C 1
ATOM 772 O O . ALA A 1 99 ? 12.994 -3.894 -20.756 1.00 94.31 99 ALA A O 1
ATOM 773 N N . PHE A 1 100 ? 14.581 -3.666 -22.328 1.00 92.62 100 PHE A N 1
ATOM 774 C CA . PHE A 1 100 ? 13.897 -2.679 -23.154 1.00 92.62 100 PHE A CA 1
ATOM 775 C C . PHE A 1 100 ? 13.844 -3.119 -24.623 1.00 92.62 100 PHE A C 1
ATOM 777 O O . PHE A 1 100 ? 14.832 -3.645 -25.151 1.00 92.62 100 PHE A O 1
ATOM 784 N N . PRO A 1 101 ? 12.744 -2.837 -25.338 1.00 88.19 101 PRO A N 1
ATOM 785 C CA . PRO A 1 101 ? 12.715 -2.904 -26.794 1.00 88.19 101 PRO A CA 1
ATOM 786 C C . PRO A 1 101 ? 13.745 -1.949 -27.431 1.00 88.19 101 PRO A C 1
ATOM 788 O O . PRO A 1 101 ? 13.773 -0.758 -27.136 1.00 88.19 101 PRO A O 1
ATOM 791 N N . THR A 1 102 ? 14.582 -2.433 -28.354 1.00 78.56 102 THR A N 1
ATOM 792 C CA . THR A 1 102 ? 15.717 -1.652 -28.904 1.00 78.56 102 THR A CA 1
ATOM 793 C C . THR A 1 102 ? 15.318 -0.434 -29.765 1.00 78.56 102 THR A C 1
ATOM 795 O O . THR A 1 102 ? 16.132 0.469 -29.960 1.00 78.56 102 THR A O 1
ATOM 798 N N . ASN A 1 103 ? 14.083 -0.366 -30.284 1.00 68.94 103 ASN A N 1
ATOM 799 C CA . ASN A 1 103 ? 13.724 0.542 -31.390 1.00 68.94 103 ASN A CA 1
ATOM 800 C C . ASN A 1 103 ? 12.575 1.532 -31.123 1.00 68.94 103 ASN A C 1
ATOM 802 O O . ASN A 1 103 ? 12.082 2.130 -32.080 1.00 68.94 103 ASN A O 1
ATOM 806 N N . SER A 1 104 ? 12.150 1.757 -29.876 1.00 77.06 104 SER A N 1
ATOM 807 C CA . SER A 1 104 ? 11.184 2.829 -29.579 1.00 77.06 104 SER A CA 1
ATOM 808 C C . SER A 1 104 ? 11.889 4.085 -29.048 1.00 77.06 104 SER A C 1
ATOM 810 O O . SER A 1 104 ? 12.921 4.009 -28.374 1.00 77.06 104 SER A O 1
ATOM 812 N N . ALA A 1 105 ? 11.360 5.265 -29.390 1.00 77.06 105 ALA A N 1
ATOM 813 C CA . ALA A 1 105 ? 11.839 6.526 -28.820 1.00 77.06 105 ALA A CA 1
ATOM 814 C C . ALA A 1 105 ? 11.648 6.539 -27.294 1.00 77.06 105 ALA A C 1
ATOM 816 O O . ALA A 1 105 ? 12.544 6.968 -26.569 1.00 77.06 105 ALA A O 1
ATOM 817 N N . ASP A 1 106 ? 10.539 5.963 -26.833 1.00 81.62 106 ASP A N 1
ATOM 818 C CA . ASP A 1 106 ? 10.162 5.888 -25.423 1.00 81.62 106 ASP A CA 1
ATOM 819 C C . ASP A 1 106 ? 11.139 5.012 -24.620 1.00 81.62 106 ASP A C 1
ATOM 821 O O . ASP A 1 106 ? 11.553 5.378 -23.522 1.00 81.62 106 ASP A O 1
ATOM 825 N N . SER A 1 107 ? 11.632 3.910 -25.201 1.00 86.50 107 SER A N 1
ATOM 826 C CA . SER A 1 107 ? 12.652 3.073 -24.559 1.00 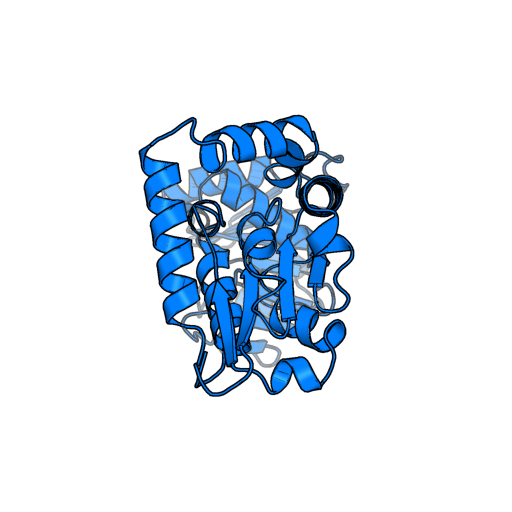86.50 107 SER A CA 1
ATOM 827 C C . SER A 1 107 ? 13.994 3.786 -24.419 1.00 86.50 107 SER A C 1
ATOM 829 O O . SER A 1 107 ? 14.687 3.558 -23.436 1.00 86.50 107 SER A O 1
ATOM 831 N N . LYS A 1 108 ? 14.374 4.679 -25.345 1.00 88.12 108 LYS A N 1
ATOM 832 C CA . LYS A 1 108 ? 15.627 5.449 -25.210 1.00 88.12 108 LYS A CA 1
ATOM 833 C C . LYS A 1 108 ? 15.577 6.420 -24.040 1.00 88.12 108 LYS A C 1
ATOM 835 O O . LYS A 1 108 ? 16.589 6.621 -23.373 1.00 88.12 108 LYS A O 1
ATOM 840 N N . ASP A 1 109 ? 14.423 7.042 -23.829 1.00 90.00 109 ASP A N 1
ATOM 841 C CA . ASP A 1 109 ? 14.237 7.941 -22.702 1.00 90.00 109 ASP A CA 1
ATOM 842 C C . ASP A 1 109 ? 14.209 7.172 -21.374 1.00 90.00 109 ASP A C 1
ATOM 844 O O . ASP A 1 109 ? 14.954 7.512 -20.457 1.00 90.00 109 ASP A O 1
ATOM 848 N N . ALA A 1 110 ? 13.467 6.063 -21.315 1.00 90.50 110 ALA A N 1
ATOM 849 C CA . ALA A 1 110 ? 13.421 5.185 -20.147 1.00 90.50 110 ALA A CA 1
ATOM 850 C C . ALA A 1 110 ? 14.801 4.617 -19.772 1.00 90.50 110 ALA A C 1
ATOM 852 O O . ALA A 1 110 ? 15.174 4.629 -18.601 1.00 90.50 110 ALA A O 1
ATOM 853 N N . ILE A 1 111 ? 15.593 4.186 -20.764 1.00 91.19 111 ILE A N 1
ATOM 854 C CA . ILE A 1 111 ? 16.983 3.750 -20.561 1.00 91.19 111 ILE A CA 1
ATOM 855 C C . ILE A 1 111 ? 17.787 4.864 -19.889 1.00 91.19 111 ILE A C 1
ATOM 857 O O . ILE A 1 111 ? 18.403 4.616 -18.858 1.00 91.19 111 ILE A O 1
ATOM 861 N N . ARG A 1 112 ? 17.733 6.099 -20.412 1.00 90.69 112 ARG A N 1
ATOM 862 C CA . ARG A 1 112 ? 18.464 7.235 -19.829 1.00 90.69 112 ARG A CA 1
ATOM 863 C C . ARG A 1 112 ? 18.049 7.482 -18.378 1.00 90.69 112 ARG A C 1
ATOM 865 O O . ARG A 1 112 ? 18.908 7.726 -17.536 1.00 90.69 112 ARG A O 1
ATOM 872 N N . ARG A 1 113 ? 16.746 7.425 -18.089 1.00 91.88 113 ARG A N 1
ATOM 873 C CA . ARG A 1 113 ? 16.202 7.634 -16.740 1.00 91.88 113 ARG A CA 1
ATOM 874 C C . ARG A 1 113 ? 16.651 6.547 -15.763 1.00 91.88 113 ARG A C 1
ATOM 876 O O . ARG A 1 113 ? 17.024 6.879 -14.645 1.00 91.88 113 ARG A O 1
ATOM 883 N N . VAL A 1 114 ? 16.715 5.283 -16.189 1.00 91.00 114 VAL A N 1
ATOM 884 C CA . VAL A 1 114 ? 17.273 4.183 -15.378 1.00 91.00 114 VAL A CA 1
ATOM 885 C C . VAL A 1 114 ? 18.784 4.329 -15.189 1.00 91.00 114 VAL A C 1
ATOM 887 O O . VAL A 1 114 ? 19.280 4.174 -14.078 1.00 91.00 114 VAL A O 1
ATOM 890 N N . GLU A 1 115 ? 19.532 4.675 -16.238 1.00 90.19 115 GLU A N 1
ATOM 891 C CA . GLU A 1 115 ? 20.986 4.880 -16.165 1.00 90.19 115 GLU A CA 1
ATOM 892 C C . GLU A 1 115 ? 21.388 6.029 -15.226 1.00 90.19 115 GLU A C 1
ATOM 894 O O . GLU A 1 115 ? 22.502 6.021 -14.711 1.00 90.19 115 GLU A O 1
ATOM 899 N N . GLN A 1 116 ? 20.498 6.992 -14.967 1.00 88.88 116 GLN A N 1
ATOM 900 C CA . GLN A 1 116 ? 20.713 8.028 -13.950 1.00 88.88 116 GLN A CA 1
ATOM 901 C C . GLN A 1 116 ? 20.647 7.485 -12.516 1.00 88.88 116 GLN A C 1
ATOM 903 O O . GLN A 1 116 ? 21.241 8.089 -11.628 1.00 88.88 116 GLN A O 1
ATOM 908 N N . GLN A 1 117 ? 19.949 6.366 -12.288 1.00 86.19 117 GLN A N 1
ATOM 909 C CA . GLN A 1 117 ? 19.729 5.795 -10.952 1.00 86.19 117 GLN A CA 1
ATOM 910 C C . GLN A 1 117 ? 20.738 4.708 -10.581 1.00 86.19 117 GLN A C 1
ATOM 912 O O . GLN A 1 117 ? 20.900 4.382 -9.407 1.00 86.19 117 GLN A O 1
ATOM 917 N N . ILE A 1 118 ? 21.416 4.115 -11.566 1.00 84.00 118 ILE A N 1
ATOM 918 C CA . ILE A 1 118 ? 22.342 3.006 -11.333 1.00 84.00 118 ILE A CA 1
ATOM 919 C C . ILE A 1 118 ? 23.665 3.206 -12.054 1.00 84.00 118 ILE A C 1
ATOM 921 O O . ILE A 1 118 ? 23.725 3.685 -13.186 1.00 84.00 118 ILE A O 1
ATOM 925 N N . LYS A 1 119 ? 24.744 2.715 -11.438 1.00 78.44 119 LYS A N 1
ATOM 926 C CA . LYS A 1 119 ? 25.998 2.496 -12.155 1.00 78.44 119 LYS A CA 1
ATOM 927 C C . LYS A 1 119 ? 25.776 1.389 -13.183 1.00 78.44 119 LYS A C 1
ATOM 929 O O . LYS A 1 119 ? 25.721 0.203 -12.855 1.00 78.44 119 LYS A O 1
ATOM 934 N N . SER A 1 120 ? 25.579 1.810 -14.422 1.00 80.31 120 SER A N 1
ATOM 935 C CA . SER A 1 120 ? 25.026 0.968 -15.466 1.00 80.31 120 SER A CA 1
ATOM 936 C C . SER A 1 120 ? 26.090 0.439 -16.419 1.00 80.31 120 SER A C 1
ATOM 938 O O . SER A 1 120 ? 27.141 1.031 -16.670 1.00 80.31 120 SER A O 1
ATOM 940 N N . THR A 1 121 ? 25.796 -0.721 -16.988 1.00 78.31 121 THR A N 1
ATOM 941 C CA . THR A 1 121 ? 26.403 -1.190 -18.227 1.00 78.31 121 THR A CA 1
ATOM 942 C C . THR A 1 121 ? 25.279 -1.486 -19.199 1.00 78.31 121 THR A C 1
ATOM 944 O O . THR A 1 121 ? 24.354 -2.238 -18.899 1.00 78.31 121 THR A O 1
ATOM 947 N N . HIS A 1 122 ? 25.350 -0.851 -20.358 1.00 81.56 122 HIS A N 1
ATOM 948 C CA . HIS A 1 122 ? 24.349 -0.960 -21.402 1.00 81.56 122 HIS A CA 1
ATOM 949 C C . HIS A 1 122 ? 24.833 -1.966 -22.448 1.00 81.56 122 HIS A C 1
ATOM 951 O O . HIS A 1 122 ? 25.950 -1.859 -22.961 1.00 81.56 122 HIS A O 1
ATOM 957 N N . ALA A 1 123 ? 24.005 -2.964 -22.750 1.00 82.00 123 ALA A N 1
ATOM 958 C CA . ALA A 1 123 ? 24.313 -3.981 -23.742 1.00 82.00 123 ALA A CA 1
ATOM 959 C C . ALA A 1 123 ? 23.104 -4.276 -24.631 1.00 82.00 123 ALA A C 1
ATOM 961 O O . ALA A 1 123 ? 22.003 -4.557 -24.160 1.00 82.00 123 ALA A O 1
ATOM 962 N N . GLN A 1 124 ? 23.328 -4.297 -25.940 1.00 85.06 124 GLN A N 1
ATOM 963 C CA . GLN A 1 124 ? 22.357 -4.846 -26.873 1.00 85.06 124 GLN A CA 1
ATOM 964 C C . GLN A 1 124 ? 22.466 -6.379 -26.872 1.00 85.06 124 GLN A C 1
ATOM 966 O O . GLN A 1 124 ? 23.527 -6.944 -27.151 1.00 85.06 124 GLN A O 1
ATOM 971 N N . VAL A 1 125 ? 21.376 -7.067 -26.528 1.00 83.31 125 VAL A N 1
ATOM 972 C CA . VAL A 1 125 ? 21.347 -8.534 -26.400 1.00 83.31 125 VAL A CA 1
ATOM 973 C C . VAL A 1 125 ? 20.972 -9.188 -27.721 1.00 83.31 125 VAL A C 1
ATOM 975 O O . VAL A 1 125 ? 21.600 -10.178 -28.106 1.00 83.31 125 VAL A O 1
ATOM 978 N N . THR A 1 126 ? 19.983 -8.617 -28.412 1.00 85.75 126 THR A N 1
ATOM 979 C CA . THR A 1 126 ? 19.515 -9.014 -29.746 1.00 85.75 126 THR A CA 1
ATOM 980 C C . THR A 1 126 ? 19.176 -7.768 -30.574 1.00 85.75 126 THR A C 1
ATOM 982 O O . THR A 1 126 ? 19.266 -6.640 -30.096 1.00 85.75 126 THR A O 1
ATOM 985 N N . ALA A 1 127 ? 18.750 -7.942 -31.828 1.00 85.25 127 ALA A N 1
ATOM 986 C CA . ALA A 1 127 ? 18.252 -6.828 -32.640 1.00 85.25 127 ALA A CA 1
ATOM 987 C C . ALA A 1 127 ? 16.985 -6.158 -32.060 1.00 85.25 127 ALA A C 1
ATOM 989 O O . ALA A 1 127 ? 16.693 -5.016 -32.410 1.00 85.25 127 ALA A O 1
ATOM 990 N N . SER A 1 128 ? 16.235 -6.866 -31.208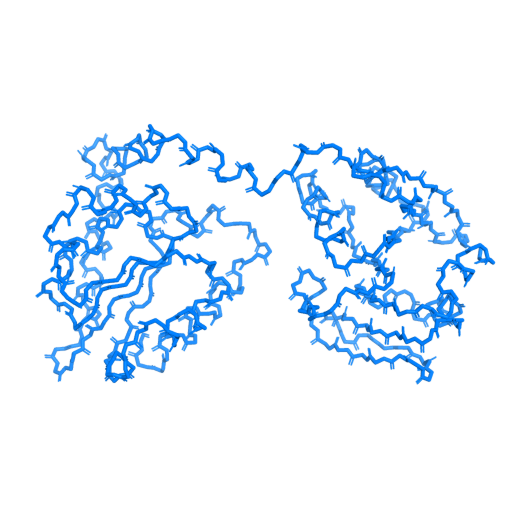 1.00 86.19 128 SER A N 1
ATOM 991 C CA . SER A 1 128 ? 14.974 -6.407 -30.614 1.00 86.19 128 SER A CA 1
ATOM 992 C C . SER A 1 128 ? 15.062 -6.109 -29.118 1.00 86.19 128 SER A C 1
ATOM 994 O O . SER A 1 128 ? 14.148 -5.476 -28.592 1.00 86.19 128 SER A O 1
ATOM 996 N N . LEU A 1 129 ? 16.126 -6.550 -28.443 1.00 88.75 129 LEU A N 1
ATOM 997 C CA . LEU A 1 129 ? 16.271 -6.468 -26.998 1.00 88.75 129 LEU A CA 1
ATOM 998 C C . LEU A 1 129 ? 17.571 -5.779 -26.593 1.00 88.75 129 LEU A C 1
ATOM 1000 O O . LEU A 1 129 ? 18.679 -6.231 -26.905 1.00 88.75 129 LEU A O 1
ATOM 1004 N N . THR A 1 130 ? 17.403 -4.738 -25.798 1.00 91.38 130 THR A N 1
ATOM 1005 C CA . THR A 1 130 ? 18.458 -3.993 -25.131 1.00 91.38 130 THR A CA 1
ATOM 1006 C C . THR A 1 130 ? 18.319 -4.178 -23.629 1.00 91.38 130 THR A C 1
ATOM 1008 O O . THR A 1 130 ? 17.203 -4.234 -23.121 1.00 91.38 130 THR A O 1
ATOM 1011 N N . VAL A 1 131 ? 19.436 -4.268 -22.910 1.00 91.62 131 VAL A N 1
ATOM 1012 C CA . VAL A 1 131 ? 19.415 -4.346 -21.449 1.00 91.62 131 VAL A CA 1
ATOM 1013 C C . VAL A 1 131 ? 20.345 -3.328 -20.809 1.00 91.62 131 VAL A C 1
ATOM 1015 O O . VAL A 1 131 ? 21.420 -3.022 -21.335 1.00 91.62 131 VAL A O 1
ATOM 1018 N N . VAL A 1 132 ? 19.930 -2.853 -19.641 1.00 91.06 132 VAL A N 1
ATOM 1019 C CA . VAL A 1 132 ? 20.743 -2.059 -18.721 1.00 91.06 132 VAL A CA 1
ATOM 1020 C C . VAL A 1 132 ? 20.987 -2.911 -17.482 1.00 91.06 132 VAL A C 1
ATOM 1022 O O . VAL A 1 132 ? 20.038 -3.398 -16.871 1.00 91.06 132 VAL A O 1
ATOM 1025 N N . THR A 1 133 ? 22.252 -3.130 -17.128 1.00 87.75 133 THR A N 1
ATOM 1026 C CA . THR A 1 133 ? 22.643 -3.958 -15.978 1.00 87.75 133 THR A CA 1
ATOM 1027 C C . THR A 1 133 ? 23.331 -3.120 -14.912 1.00 87.75 133 THR A C 1
ATOM 1029 O O . THR A 1 133 ? 24.181 -2.296 -15.256 1.00 87.75 133 THR A O 1
ATOM 1032 N N . SER A 1 134 ? 23.053 -3.370 -13.635 1.00 81.06 134 SER A N 1
ATOM 1033 C CA . SER A 1 134 ? 23.827 -2.796 -12.527 1.00 81.06 134 SER A CA 1
ATOM 1034 C C . SER A 1 134 ? 25.135 -3.577 -12.336 1.00 81.06 134 SER A C 1
ATOM 1036 O O . SER A 1 134 ? 25.096 -4.734 -11.929 1.00 81.06 134 SER A O 1
ATOM 1038 N N . SER A 1 135 ? 26.299 -2.992 -12.630 1.00 55.88 135 SER A N 1
ATOM 1039 C CA . SER A 1 135 ? 27.592 -3.626 -12.325 1.00 55.88 135 SER A CA 1
ATOM 1040 C C . SER A 1 135 ? 28.065 -3.196 -10.933 1.00 55.88 135 SER A C 1
ATOM 1042 O O . SER A 1 135 ? 28.615 -2.110 -10.762 1.00 55.88 135 SER A O 1
ATOM 1044 N N . SER A 1 136 ? 27.820 -4.069 -9.949 1.00 43.84 136 SER A N 1
ATOM 1045 C CA . SER A 1 136 ? 28.210 -3.959 -8.533 1.00 43.84 136 SER A CA 1
ATOM 1046 C C . SER A 1 136 ? 27.689 -2.712 -7.802 1.00 43.84 136 SER A C 1
ATOM 1048 O O . SER A 1 136 ? 28.245 -1.617 -7.906 1.00 43.84 136 SER A O 1
ATOM 1050 N N . LEU A 1 137 ? 26.665 -2.923 -6.970 1.00 39.00 137 LEU A N 1
ATOM 1051 C CA . LEU A 1 137 ? 26.189 -1.989 -5.948 1.00 39.00 137 LEU A CA 1
ATOM 1052 C C . LEU A 1 137 ? 27.320 -1.672 -4.946 1.00 39.00 137 LEU A C 1
ATOM 1054 O O . LEU A 1 137 ? 27.438 -2.285 -3.890 1.00 39.00 137 LEU A O 1
ATOM 1058 N N . GLN A 1 138 ? 28.163 -0.685 -5.249 1.00 34.06 138 GLN A N 1
ATOM 1059 C CA . GLN A 1 138 ? 28.511 0.259 -4.194 1.00 34.06 138 GLN A CA 1
ATOM 1060 C C . GLN A 1 138 ? 27.274 1.114 -4.032 1.00 34.06 138 GLN A C 1
ATOM 1062 O O . GLN A 1 138 ? 26.851 1.727 -5.013 1.00 34.06 138 GLN A O 1
ATOM 1067 N N . ALA A 1 139 ? 26.687 1.048 -2.833 1.00 35.19 139 ALA A N 1
ATOM 1068 C CA . ALA A 1 139 ? 25.593 1.895 -2.403 1.00 35.19 139 ALA A CA 1
ATOM 1069 C C . ALA A 1 139 ? 25.744 3.255 -3.082 1.00 35.19 139 ALA A C 1
ATOM 1071 O O . ALA A 1 139 ? 26.732 3.960 -2.851 1.00 35.19 139 ALA A O 1
ATOM 1072 N N . ALA A 1 140 ? 24.798 3.574 -3.970 1.00 34.00 140 ALA A N 1
ATOM 1073 C CA . ALA A 1 140 ? 24.472 4.964 -4.188 1.00 34.00 140 ALA A CA 1
ATOM 1074 C C . ALA A 1 140 ? 24.273 5.505 -2.774 1.00 34.00 140 ALA A C 1
ATOM 1076 O O . ALA A 1 140 ? 23.435 5.004 -2.026 1.00 34.00 140 ALA A O 1
ATOM 1077 N N . SER A 1 141 ? 25.210 6.350 -2.368 1.00 31.61 141 SER A N 1
ATOM 1078 C CA . SER A 1 141 ? 25.232 7.017 -1.082 1.00 31.61 141 SER A CA 1
ATOM 1079 C C . SER A 1 141 ? 23.826 7.499 -0.752 1.00 31.61 141 SER A C 1
ATOM 1081 O O . SER A 1 141 ? 23.320 8.326 -1.499 1.00 31.61 141 SER A O 1
ATOM 1083 N N . ASP A 1 142 ? 23.231 6.922 0.293 1.00 34.84 142 ASP A N 1
ATOM 1084 C CA . ASP A 1 142 ? 22.299 7.492 1.280 1.00 34.84 142 ASP A CA 1
ATOM 1085 C C . ASP A 1 142 ? 21.331 8.626 0.878 1.00 34.84 142 ASP A C 1
ATOM 1087 O O . ASP A 1 142 ? 20.893 9.383 1.735 1.00 34.84 142 ASP A O 1
ATOM 1091 N N . GLU A 1 143 ? 20.919 8.742 -0.380 1.00 36.06 143 GLU A N 1
ATOM 1092 C CA . GLU A 1 143 ? 19.941 9.739 -0.825 1.00 36.06 143 GLU A CA 1
ATOM 1093 C C . GLU A 1 143 ? 19.016 9.123 -1.875 1.00 36.06 143 GLU A C 1
ATOM 1095 O O . GLU A 1 143 ? 19.104 9.384 -3.066 1.00 36.06 143 GLU A O 1
ATOM 1100 N N . THR A 1 144 ? 18.177 8.202 -1.423 1.00 33.62 144 THR A N 1
ATOM 1101 C CA . THR A 1 144 ? 16.794 7.979 -1.890 1.00 33.62 144 THR A CA 1
ATOM 1102 C C . THR A 1 144 ? 16.184 7.004 -0.893 1.00 33.62 144 THR A C 1
ATOM 1104 O O . THR A 1 144 ? 15.909 5.832 -1.152 1.00 33.62 144 THR A O 1
ATOM 1107 N N . THR A 1 145 ? 16.089 7.489 0.341 1.00 34.72 145 THR A N 1
ATOM 1108 C CA . THR A 1 145 ? 15.305 6.865 1.394 1.00 34.72 145 THR A CA 1
ATOM 1109 C C . THR A 1 145 ? 13.858 6.725 0.923 1.00 34.72 145 THR A C 1
ATOM 1111 O O . THR A 1 145 ? 13.385 7.439 0.041 1.00 34.72 145 THR A O 1
ATOM 1114 N N . GLU A 1 146 ? 13.109 5.866 1.604 1.00 39.72 146 GLU A N 1
ATOM 1115 C CA . GLU A 1 146 ? 11.650 5.933 1.810 1.00 39.72 146 GLU A CA 1
ATOM 1116 C C . GLU A 1 146 ? 11.143 7.321 2.311 1.00 39.72 146 GLU A C 1
ATOM 1118 O O . GLU A 1 146 ? 10.089 7.424 2.933 1.00 39.72 146 GLU A O 1
ATOM 1123 N N . GLY A 1 147 ? 11.904 8.387 2.057 1.00 34.91 147 GLY A N 1
ATOM 1124 C CA . GLY A 1 147 ? 11.841 9.716 2.616 1.00 34.91 147 GLY A CA 1
ATOM 1125 C C . GLY A 1 147 ? 10.913 10.666 1.880 1.00 34.91 147 GLY A C 1
ATOM 1126 O O . GLY A 1 147 ? 10.301 11.473 2.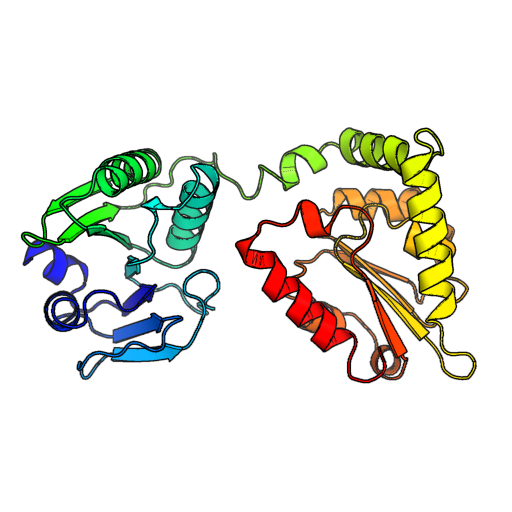542 1.00 34.91 147 GLY A O 1
ATOM 1127 N N . ASP A 1 148 ? 10.641 10.579 0.579 1.00 40.22 148 ASP A N 1
ATOM 1128 C CA . ASP A 1 148 ? 9.925 11.723 -0.033 1.00 40.22 148 ASP A CA 1
ATOM 1129 C C . ASP A 1 148 ? 8.456 11.899 0.404 1.00 40.22 148 ASP A C 1
ATOM 1131 O O . ASP A 1 148 ? 7.942 13.018 0.406 1.00 40.22 148 ASP A O 1
ATOM 1135 N N . VAL A 1 149 ? 7.786 10.840 0.877 1.00 42.81 149 VAL A N 1
ATOM 1136 C CA . VAL A 1 149 ? 6.487 11.001 1.559 1.00 42.81 149 VAL A CA 1
ATOM 1137 C C . VAL A 1 149 ? 6.684 11.167 3.065 1.00 42.81 149 VAL A C 1
ATOM 1139 O O . VAL A 1 149 ? 6.048 12.031 3.655 1.00 42.81 149 VAL A O 1
ATOM 1142 N N . VAL A 1 150 ? 7.574 10.398 3.702 1.00 48.78 150 VAL A N 1
ATOM 1143 C CA . VAL A 1 150 ? 7.769 10.433 5.164 1.00 48.78 150 VAL A CA 1
ATOM 1144 C C . VAL A 1 150 ? 8.432 11.737 5.630 1.00 48.78 150 VAL A C 1
ATOM 1146 O O . VAL A 1 150 ? 8.002 12.289 6.635 1.00 48.78 150 VAL A O 1
ATOM 1149 N N . ASP A 1 151 ? 9.385 12.291 4.885 1.00 52.16 151 ASP A N 1
ATOM 1150 C CA . ASP A 1 151 ? 10.220 13.458 5.214 1.00 52.16 151 ASP A CA 1
ATOM 1151 C C . ASP A 1 151 ? 9.432 14.767 5.269 1.00 52.16 151 ASP A C 1
ATOM 1153 O O . ASP A 1 151 ? 9.715 15.610 6.118 1.00 52.16 151 ASP A O 1
ATOM 1157 N N . VAL A 1 152 ? 8.388 14.940 4.449 1.00 56.97 152 VAL A N 1
ATOM 1158 C CA . VAL A 1 152 ? 7.477 16.091 4.612 1.00 56.97 152 VAL A CA 1
ATOM 1159 C C . VAL A 1 152 ? 6.716 15.983 5.930 1.00 56.97 152 VAL A C 1
ATOM 1161 O O . VAL A 1 152 ? 6.414 16.996 6.555 1.00 56.97 152 VAL A O 1
ATOM 1164 N N . TRP A 1 153 ? 6.416 14.764 6.375 1.00 59.09 153 TRP A N 1
ATOM 1165 C CA . TRP A 1 153 ? 5.639 14.516 7.581 1.00 59.09 153 TRP A CA 1
ATOM 1166 C C . TRP A 1 153 ? 6.492 14.218 8.830 1.00 59.09 153 TRP A C 1
ATOM 1168 O O . TRP A 1 153 ? 5.917 14.051 9.908 1.00 59.09 153 TRP A O 1
ATOM 1178 N N . THR A 1 154 ? 7.827 14.162 8.731 1.00 65.00 154 THR A N 1
ATOM 1179 C CA . THR A 1 154 ? 8.721 14.001 9.895 1.00 65.00 154 THR A CA 1
ATOM 1180 C C . THR A 1 154 ? 8.854 15.297 10.692 1.00 65.00 154 THR A C 1
ATOM 1182 O O . THR A 1 154 ? 9.002 15.258 11.915 1.00 65.00 154 THR A O 1
ATOM 1185 N N . ASP A 1 155 ? 8.733 16.457 10.037 1.00 73.94 155 ASP A N 1
ATOM 1186 C CA . ASP A 1 155 ? 8.565 17.732 10.732 1.00 73.94 155 ASP A CA 1
ATOM 1187 C C . ASP A 1 155 ? 7.131 17.830 11.262 1.00 73.94 155 ASP A C 1
ATOM 1189 O O . ASP A 1 155 ? 6.185 18.030 10.497 1.00 73.94 155 ASP A O 1
ATOM 1193 N N . ARG A 1 156 ? 6.982 17.768 12.594 1.00 79.12 156 ARG A N 1
ATOM 1194 C CA . ARG A 1 156 ? 5.714 17.922 13.339 1.00 79.12 156 ARG A CA 1
ATOM 1195 C C . ARG A 1 156 ? 4.862 19.105 12.879 1.00 79.12 156 ARG A C 1
ATOM 1197 O O . ARG A 1 156 ? 3.642 19.090 13.044 1.00 79.12 156 ARG A O 1
ATOM 1204 N N . LYS A 1 157 ? 5.476 20.137 12.303 1.00 80.19 157 LYS A N 1
ATOM 1205 C CA . LYS A 1 157 ? 4.778 21.300 11.762 1.00 80.19 157 LYS A CA 1
ATOM 1206 C C . LYS A 1 157 ? 3.833 20.943 10.612 1.00 80.19 157 LYS A C 1
ATOM 1208 O O . LYS A 1 157 ? 2.733 21.488 10.563 1.00 80.19 157 LYS A O 1
ATOM 1213 N N . MET A 1 158 ? 4.225 20.053 9.703 1.00 80.69 158 MET A N 1
ATOM 1214 C CA . MET A 1 158 ? 3.418 19.711 8.525 1.00 80.69 158 MET A CA 1
ATOM 1215 C C . MET A 1 158 ? 2.143 18.925 8.869 1.00 80.69 158 MET A C 1
ATOM 1217 O O . MET A 1 158 ? 1.073 19.361 8.432 1.00 80.69 158 MET A O 1
ATOM 1221 N N . PRO A 1 159 ? 2.182 17.871 9.713 1.00 82.31 159 PRO A N 1
ATOM 1222 C CA . PRO A 1 159 ? 0.989 17.266 10.304 1.00 82.31 159 PRO A CA 1
ATOM 1223 C C . PRO A 1 159 ? 0.018 18.282 10.909 1.00 82.31 159 PRO A C 1
ATOM 1225 O O . PRO A 1 159 ? -1.179 18.251 10.625 1.00 82.31 159 PRO A O 1
ATOM 1228 N N . LEU A 1 160 ? 0.530 19.237 11.694 1.00 81.06 160 LEU A N 1
ATOM 1229 C CA . LEU A 1 160 ? -0.295 20.260 12.337 1.00 81.06 160 LEU A CA 1
ATOM 1230 C C . LEU A 1 160 ? -0.906 21.244 11.330 1.00 81.06 160 LEU A C 1
ATOM 1232 O O . LEU A 1 160 ? -2.073 21.601 11.470 1.00 81.06 160 LEU A O 1
ATOM 1236 N N . ILE A 1 161 ? -0.163 21.659 10.299 1.00 82.50 161 ILE A N 1
ATOM 1237 C CA . ILE A 1 161 ? -0.685 22.517 9.219 1.00 82.50 161 ILE A CA 1
ATOM 1238 C C . ILE A 1 161 ? -1.801 21.805 8.450 1.00 82.50 161 ILE A C 1
ATOM 1240 O O . ILE A 1 161 ? -2.838 22.410 8.158 1.00 82.50 161 ILE A O 1
ATOM 1244 N N . TRP A 1 162 ? -1.596 20.529 8.122 1.00 81.12 162 TRP A N 1
ATOM 1245 C CA . TRP A 1 162 ? -2.597 19.714 7.443 1.00 81.12 162 TRP A CA 1
ATOM 1246 C C . TRP A 1 162 ? -3.860 19.587 8.290 1.00 81.12 162 TRP A C 1
ATOM 1248 O O . TRP A 1 162 ? -4.944 19.967 7.844 1.00 81.12 162 TRP A O 1
ATOM 1258 N N . ARG A 1 163 ? -3.708 19.163 9.549 1.00 85.94 163 ARG A N 1
ATOM 1259 C CA . ARG A 1 163 ? -4.803 19.078 10.516 1.00 85.94 163 ARG A CA 1
ATOM 1260 C C . ARG A 1 163 ? -5.574 20.389 10.614 1.00 85.94 163 ARG A C 1
ATOM 1262 O O . ARG A 1 163 ? -6.802 20.393 10.566 1.00 85.94 163 ARG A O 1
ATOM 1269 N N . ASP A 1 164 ? -4.870 21.509 10.733 1.00 83.44 164 ASP A N 1
ATOM 1270 C CA . ASP A 1 164 ? -5.491 22.826 10.813 1.00 83.44 164 ASP A CA 1
ATOM 1271 C C . ASP A 1 164 ? -6.318 23.146 9.564 1.00 83.44 164 ASP A C 1
ATOM 1273 O O . ASP A 1 164 ? -7.436 23.653 9.671 1.00 83.44 164 ASP A O 1
ATOM 1277 N N . SER A 1 165 ? -5.804 22.815 8.384 1.00 79.19 165 SER A N 1
ATOM 1278 C CA . SER A 1 165 ? -6.482 23.071 7.109 1.00 79.19 165 SER A CA 1
ATOM 1279 C C . SER A 1 165 ? -7.745 22.223 6.933 1.00 79.19 165 SER A C 1
ATOM 1281 O O . SER A 1 165 ? -8.699 22.662 6.290 1.00 79.19 165 SER A O 1
ATOM 1283 N N . VAL A 1 166 ? -7.762 21.027 7.525 1.00 80.19 166 VAL A N 1
ATOM 1284 C CA . VAL A 1 166 ? -8.820 20.034 7.328 1.00 80.19 166 VAL A CA 1
ATOM 1285 C C . VAL A 1 166 ? -9.875 20.068 8.438 1.00 80.19 166 VAL A C 1
ATOM 1287 O O . VAL A 1 166 ? -11.070 20.052 8.150 1.00 80.19 166 VAL A O 1
ATOM 1290 N N . TYR A 1 167 ? -9.457 20.147 9.702 1.00 81.31 167 TYR A N 1
ATOM 1291 C CA . TYR A 1 167 ? -10.316 19.831 10.848 1.00 81.31 167 TYR A CA 1
ATOM 1292 C C . TYR A 1 167 ? -10.653 21.021 11.752 1.00 81.31 167 TYR A C 1
ATOM 1294 O O . TYR A 1 167 ? -11.517 20.895 12.619 1.00 81.31 167 TYR A O 1
ATOM 1302 N N . THR A 1 168 ? -10.027 22.191 11.568 1.00 79.62 168 THR A N 1
ATOM 1303 C CA . THR A 1 168 ? -10.246 23.355 12.459 1.00 79.62 168 THR A CA 1
ATOM 1304 C C . THR A 1 168 ? -11.270 24.370 11.948 1.00 79.62 168 THR A C 1
ATOM 1306 O O . THR A 1 168 ? -11.351 25.481 12.466 1.00 79.62 168 THR A O 1
ATOM 1309 N N . GLY A 1 169 ? -12.070 24.013 10.939 1.00 77.62 169 GLY A N 1
ATOM 1310 C CA . GLY A 1 169 ? -13.106 24.910 10.413 1.00 77.62 169 GLY A CA 1
ATOM 1311 C C . GLY A 1 169 ? -12.566 26.063 9.564 1.00 77.62 169 GLY A C 1
ATOM 1312 O O . GLY A 1 169 ? -13.289 27.014 9.296 1.00 77.62 169 GLY A O 1
ATOM 1313 N N . LYS A 1 170 ? -11.293 26.004 9.146 1.00 81.44 170 LYS A N 1
ATOM 1314 C CA . LYS A 1 170 ? -10.662 27.024 8.287 1.00 81.44 170 LYS A CA 1
ATOM 1315 C C . LYS A 1 170 ? -11.086 26.918 6.818 1.00 81.44 170 LYS A C 1
ATOM 1317 O O . LYS A 1 170 ? -10.887 27.863 6.060 1.00 81.44 170 LYS A O 1
ATOM 1322 N N . CYS A 1 171 ? -11.642 25.776 6.417 1.00 83.94 171 CYS A N 1
ATOM 1323 C CA . CYS A 1 171 ? -12.105 25.501 5.065 1.00 83.94 171 CYS A CA 1
ATOM 1324 C C . CYS A 1 171 ? -13.504 24.867 5.115 1.00 83.94 171 CYS A C 1
ATOM 1326 O O . CYS A 1 171 ? -13.669 23.758 5.633 1.00 83.94 171 CYS A O 1
ATOM 1328 N N . ASP A 1 172 ? -14.509 25.566 4.580 1.00 86.38 172 ASP A N 1
ATOM 1329 C CA . ASP A 1 172 ? -15.917 25.153 4.673 1.00 86.38 172 ASP A CA 1
ATOM 1330 C C . ASP A 1 172 ? -16.167 23.797 4.006 1.00 86.38 172 ASP A C 1
ATOM 1332 O O . ASP A 1 172 ? -16.795 22.926 4.604 1.00 86.38 172 ASP A O 1
ATOM 1336 N N . ILE A 1 173 ? -15.600 23.571 2.814 1.00 88.19 173 ILE A N 1
ATOM 1337 C CA . ILE A 1 173 ? -15.791 22.312 2.077 1.00 88.19 173 ILE A CA 1
ATOM 1338 C C . ILE A 1 173 ? -15.197 21.108 2.821 1.00 88.19 173 ILE A C 1
ATOM 1340 O O . ILE A 1 173 ? -15.806 20.040 2.855 1.00 88.19 173 ILE A O 1
ATOM 1344 N N . MET A 1 174 ? -14.045 21.278 3.479 1.00 87.69 174 MET A N 1
ATOM 1345 C CA . MET A 1 174 ? -13.433 20.206 4.275 1.00 87.69 174 MET A CA 1
ATOM 1346 C C . MET A 1 174 ? -14.238 19.940 5.547 1.00 87.69 174 MET A C 1
ATOM 1348 O O . MET A 1 174 ? -14.412 18.791 5.946 1.00 87.69 174 MET A O 1
ATOM 1352 N N . THR A 1 175 ? -14.799 20.993 6.142 1.00 87.50 175 THR A N 1
ATOM 1353 C CA . THR A 1 175 ? -15.669 20.891 7.319 1.00 87.50 175 THR A CA 1
ATOM 1354 C C . THR A 1 175 ? -16.973 20.166 6.989 1.00 87.50 175 THR A C 1
ATOM 1356 O O . THR A 1 175 ? -17.420 19.308 7.759 1.00 87.50 175 THR A O 1
ATOM 1359 N N . GLU A 1 176 ? -17.576 20.479 5.842 1.00 91.94 176 GLU A N 1
ATOM 1360 C CA . GLU A 1 176 ? -18.769 19.808 5.334 1.00 91.94 176 GLU A CA 1
ATOM 1361 C C . GLU A 1 176 ? -18.483 18.331 5.047 1.00 91.94 176 GLU A C 1
ATOM 1363 O O . GLU A 1 176 ? -19.201 17.467 5.556 1.00 91.94 176 GLU A O 1
ATOM 1368 N N . LEU A 1 177 ? -17.394 18.031 4.330 1.00 92.00 177 LEU A N 1
ATOM 1369 C CA . LEU A 1 177 ? -16.969 16.662 4.034 1.00 92.00 177 LEU A CA 1
ATOM 1370 C C . LEU A 1 177 ? -16.741 15.852 5.316 1.00 92.00 177 LEU A C 1
ATOM 1372 O O . LEU A 1 177 ? -17.307 14.769 5.467 1.00 92.00 177 LEU A O 1
ATOM 1376 N N . TYR A 1 178 ? -15.983 16.391 6.272 1.00 91.81 178 TYR A N 1
ATOM 1377 C CA . TYR A 1 178 ? -15.724 15.719 7.545 1.00 91.81 178 TYR A CA 1
ATOM 1378 C C . TYR A 1 178 ? -17.016 15.488 8.345 1.00 91.81 178 TYR A C 1
ATOM 1380 O O . TYR A 1 178 ? -17.221 14.438 8.958 1.00 91.81 178 TYR A O 1
ATOM 1388 N N . THR A 1 179 ? -17.945 16.446 8.314 1.00 91.81 179 THR A N 1
ATOM 1389 C CA . THR A 1 179 ? -19.256 16.309 8.965 1.00 91.81 179 THR A CA 1
ATOM 1390 C C . THR A 1 179 ? -20.118 15.239 8.295 1.00 91.81 179 THR A C 1
ATOM 1392 O O . THR A 1 179 ? -20.752 14.441 8.991 1.00 91.81 179 THR A O 1
ATOM 1395 N N . ALA A 1 180 ? -20.110 15.178 6.964 1.00 94.25 180 ALA A N 1
ATOM 1396 C CA . ALA A 1 180 ? -20.804 14.150 6.201 1.00 94.25 180 ALA A CA 1
ATOM 1397 C C . ALA A 1 180 ? -20.230 12.753 6.486 1.00 94.25 180 ALA A C 1
ATOM 1399 O O . ALA A 1 180 ? -20.998 11.829 6.755 1.00 94.25 180 ALA A O 1
ATOM 1400 N N . GLN A 1 181 ? -18.901 12.609 6.528 1.00 94.62 181 GLN A N 1
ATOM 1401 C CA . GLN A 1 181 ? -18.226 11.349 6.859 1.00 94.62 181 GLN A CA 1
ATOM 1402 C C . GLN A 1 181 ? -18.557 10.870 8.276 1.00 94.62 181 GLN A C 1
ATOM 1404 O O . GLN A 1 181 ? -18.943 9.714 8.444 1.00 94.62 181 GLN A O 1
ATOM 1409 N N . LYS A 1 182 ? -18.523 11.761 9.281 1.00 93.31 182 LYS A N 1
ATOM 1410 C CA . LYS A 1 182 ? -18.959 11.437 10.655 1.00 93.31 182 LYS A CA 1
ATOM 1411 C C . LYS A 1 182 ? -20.378 10.874 10.683 1.00 93.31 182 LYS A C 1
ATOM 1413 O O . LYS A 1 182 ? -20.643 9.874 11.348 1.00 93.31 182 LYS A O 1
ATOM 1418 N N . LYS A 1 183 ? -21.305 11.519 9.966 1.00 94.06 183 LYS A N 1
ATOM 1419 C CA . LYS A 1 183 ? -22.705 11.080 9.897 1.00 94.06 183 LYS A CA 1
ATOM 1420 C C . LYS A 1 183 ? -22.838 9.732 9.190 1.00 94.06 183 LYS A C 1
ATOM 1422 O O . LYS A 1 183 ? -23.624 8.900 9.635 1.00 94.06 183 LYS A O 1
ATOM 1427 N N . TYR A 1 184 ? -22.082 9.524 8.116 1.00 95.25 184 TYR A N 1
ATOM 1428 C CA . TYR A 1 184 ? -22.108 8.283 7.356 1.00 95.25 184 TYR A CA 1
ATOM 1429 C C . TYR A 1 184 ? -21.585 7.108 8.185 1.00 95.25 184 TYR A C 1
ATOM 1431 O O . TYR A 1 184 ? -22.315 6.139 8.365 1.00 95.25 184 TYR A O 1
ATOM 1439 N N . ILE A 1 185 ? -20.410 7.231 8.808 1.00 94.31 185 ILE A N 1
ATOM 1440 C CA . ILE A 1 185 ? -19.862 6.189 9.692 1.00 94.31 185 ILE A CA 1
ATOM 1441 C C . ILE A 1 185 ? -20.819 5.890 10.847 1.00 94.31 185 ILE A C 1
ATOM 1443 O O . ILE A 1 185 ? -21.111 4.731 11.125 1.00 94.31 185 ILE A O 1
ATOM 1447 N N . ALA A 1 186 ? -21.390 6.923 11.474 1.00 90.88 186 ALA A N 1
ATOM 1448 C CA . ALA A 1 186 ? -22.382 6.729 12.527 1.00 90.88 186 ALA A CA 1
ATOM 1449 C C . ALA A 1 186 ? -23.630 5.961 12.052 1.00 90.88 186 ALA A C 1
ATOM 1451 O O . ALA A 1 186 ? -24.261 5.292 12.864 1.00 90.88 186 ALA A O 1
ATOM 1452 N N . SER A 1 187 ? -23.993 6.053 10.767 1.00 92.12 187 SER A N 1
ATOM 1453 C CA . SER A 1 187 ? -25.118 5.307 10.188 1.00 92.12 187 SER A CA 1
ATOM 1454 C C . SER A 1 187 ? -24.796 3.847 9.862 1.00 92.12 187 SER A C 1
ATOM 1456 O O . SER A 1 187 ? -25.721 3.048 9.749 1.00 92.12 187 SER A O 1
ATOM 1458 N N . LEU A 1 188 ? -23.510 3.501 9.745 1.00 91.75 188 LEU A N 1
ATOM 1459 C CA . LEU A 1 188 ? -23.039 2.127 9.540 1.00 91.75 188 LEU A CA 1
ATOM 1460 C C . LEU A 1 188 ? -22.946 1.341 10.855 1.00 91.75 188 LEU A C 1
ATOM 1462 O O . LEU A 1 188 ? -22.867 0.117 10.838 1.00 91.75 188 LEU A O 1
ATOM 1466 N N . MET A 1 189 ? -22.968 2.031 12.001 1.00 88.31 189 MET A N 1
ATOM 1467 C CA . MET A 1 189 ? -22.947 1.387 13.312 1.00 88.31 189 MET A CA 1
ATOM 1468 C C . MET A 1 189 ? -24.182 0.506 13.485 1.00 88.31 189 MET A C 1
ATOM 1470 O O . MET A 1 189 ? -25.322 0.978 13.439 1.00 88.31 189 MET A O 1
ATOM 1474 N N . ALA A 1 190 ? -23.953 -0.779 13.720 1.00 77.12 190 ALA A N 1
ATOM 1475 C CA . ALA A 1 190 ? -25.031 -1.737 13.822 1.00 77.12 190 ALA A CA 1
ATOM 1476 C C . ALA A 1 190 ? -25.775 -1.572 15.170 1.00 77.12 190 ALA A C 1
ATOM 1478 O O . ALA A 1 190 ? -25.152 -1.660 16.227 1.00 77.12 190 ALA A O 1
ATOM 1479 N N . PRO A 1 191 ? -27.110 -1.367 15.189 1.00 74.38 191 PRO A N 1
ATOM 1480 C CA . PRO A 1 191 ? -27.836 -1.025 16.422 1.00 74.38 191 PRO A CA 1
ATOM 1481 C C . PRO A 1 191 ? -27.816 -2.111 17.505 1.00 74.38 191 PRO A C 1
ATOM 1483 O O . PRO A 1 191 ? -27.973 -1.810 18.684 1.00 74.38 191 PRO A O 1
ATOM 1486 N N . ASN A 1 192 ? -27.664 -3.374 17.097 1.00 82.00 192 ASN A N 1
ATOM 1487 C CA . ASN A 1 192 ? -27.843 -4.546 17.957 1.00 82.00 192 ASN A CA 1
ATOM 1488 C C . ASN A 1 192 ? -26.566 -5.378 18.127 1.00 82.00 192 ASN A C 1
ATOM 1490 O O . ASN A 1 192 ? -26.626 -6.466 18.697 1.00 82.00 192 ASN A O 1
ATOM 1494 N N . GLN A 1 193 ? -25.426 -4.901 17.625 1.00 84.00 193 GLN A N 1
ATOM 1495 C CA . GLN A 1 193 ? -24.148 -5.594 17.764 1.00 84.00 193 GLN A CA 1
ATOM 1496 C C . GLN A 1 193 ? -23.002 -4.595 17.943 1.00 84.00 193 GLN A C 1
ATOM 1498 O O . GLN A 1 193 ? -23.045 -3.502 17.373 1.00 84.00 193 GLN A O 1
ATOM 1503 N N . PRO A 1 194 ? -21.969 -4.950 18.724 1.00 91.25 194 PRO A N 1
ATOM 1504 C CA . PRO A 1 194 ? -20.788 -4.114 18.858 1.00 91.25 194 PRO A CA 1
ATOM 1505 C C . PRO A 1 194 ? -20.173 -3.846 17.479 1.00 91.25 194 PRO A C 1
ATOM 1507 O O . PRO A 1 194 ? -19.998 -4.769 16.683 1.00 91.25 194 PRO A O 1
ATOM 1510 N N . SER A 1 195 ? -19.855 -2.583 17.204 1.00 95.81 195 SER A N 1
ATOM 1511 C CA . SER A 1 195 ? -19.138 -2.169 15.995 1.00 95.81 195 SER A CA 1
ATOM 1512 C C . SER A 1 195 ? -17.742 -1.690 16.381 1.00 95.81 195 SER A C 1
ATOM 1514 O O . SER A 1 195 ? -17.593 -0.991 17.381 1.00 95.81 195 SER A O 1
ATOM 1516 N N . SER A 1 196 ? -16.730 -2.065 15.612 1.00 97.38 196 SER A N 1
ATOM 1517 C CA . SER A 1 196 ? -15.363 -1.565 15.726 1.00 97.38 196 SER A CA 1
ATOM 1518 C C . SER A 1 196 ? -15.028 -0.691 14.530 1.00 97.38 196 SER A C 1
ATOM 1520 O O . SER A 1 196 ? -15.491 -0.938 13.418 1.00 97.38 196 SER A O 1
ATOM 1522 N N . TYR A 1 197 ? -14.209 0.322 14.765 1.00 98.00 197 TYR A N 1
ATOM 1523 C CA . TYR A 1 197 ? -13.769 1.268 13.755 1.00 98.00 197 TYR A CA 1
ATOM 1524 C C . TYR A 1 197 ? -12.289 1.057 13.451 1.00 98.00 197 TYR A C 1
ATOM 1526 O O . TYR A 1 197 ? -11.477 0.987 14.373 1.00 98.00 197 TYR A O 1
ATOM 1534 N N . VAL A 1 198 ? -11.949 0.965 12.166 1.00 98.56 198 VAL A N 1
ATOM 1535 C CA . VAL A 1 198 ? -10.570 0.862 11.681 1.00 98.56 198 VAL A CA 1
ATOM 1536 C C . VAL A 1 198 ? -10.337 1.950 10.643 1.00 98.56 198 VAL A C 1
ATOM 1538 O O . VAL A 1 198 ? -11.049 1.993 9.646 1.00 98.56 198 VAL A O 1
ATOM 1541 N N . GLU A 1 199 ? -9.324 2.785 10.839 1.00 98.44 199 GLU A N 1
ATOM 1542 C CA . GLU A 1 199 ? -8.939 3.842 9.905 1.00 98.44 199 GLU A CA 1
ATOM 1543 C C . GLU A 1 199 ? -7.535 3.608 9.350 1.00 98.44 199 GLU A C 1
ATOM 1545 O O . GLU A 1 199 ? -6.559 3.530 10.097 1.00 98.44 199 GLU A O 1
ATOM 1550 N N . VAL A 1 200 ? -7.442 3.516 8.024 1.00 97.94 200 VAL A N 1
ATOM 1551 C CA . VAL A 1 200 ? -6.188 3.393 7.279 1.00 97.94 200 VAL A CA 1
ATOM 1552 C C . VAL A 1 200 ? -5.655 4.778 6.931 1.00 97.94 200 VAL A C 1
ATOM 1554 O O . VAL A 1 200 ? -6.347 5.570 6.292 1.00 97.94 200 VAL A O 1
ATOM 1557 N N . GLY A 1 201 ? -4.407 5.047 7.317 1.00 96.12 201 GLY A N 1
ATOM 1558 C CA . GLY A 1 201 ? -3.787 6.368 7.233 1.00 96.12 201 GLY A CA 1
ATOM 1559 C C . GLY A 1 201 ? -4.548 7.375 8.085 1.00 96.12 201 GLY A C 1
ATOM 1560 O O . GLY A 1 201 ? -5.070 8.363 7.564 1.00 96.12 201 GLY A O 1
ATOM 1561 N N . CYS A 1 202 ? -4.671 7.066 9.380 1.00 96.38 202 CYS A N 1
ATOM 1562 C CA . CYS A 1 202 ? -5.480 7.842 10.318 1.00 96.38 202 CYS A CA 1
ATOM 1563 C C . CYS A 1 202 ? -4.912 9.233 10.616 1.00 96.38 202 CYS A C 1
ATOM 1565 O O . CYS A 1 202 ? -5.614 10.056 11.205 1.00 96.38 202 CYS A O 1
ATOM 1567 N N . GLY A 1 203 ? -3.653 9.511 10.253 1.00 94.50 203 GLY A N 1
ATOM 1568 C CA . GLY A 1 203 ? -2.983 10.757 10.599 1.00 94.50 203 GLY A CA 1
ATOM 1569 C C . GLY A 1 203 ? -3.067 11.023 12.102 1.00 94.50 203 GLY A C 1
ATOM 1570 O O . GLY A 1 203 ? -2.758 10.158 12.921 1.00 94.50 203 GLY A O 1
ATOM 1571 N N . THR A 1 204 ? -3.549 12.209 12.467 1.00 95.19 204 THR A N 1
ATOM 1572 C CA . THR A 1 204 ? -3.768 12.628 13.858 1.00 95.19 204 THR A CA 1
ATOM 1573 C C . THR A 1 204 ? -5.051 12.071 14.498 1.00 95.19 204 THR A C 1
ATOM 1575 O O . THR A 1 204 ? -5.353 12.404 15.641 1.00 95.19 204 THR A O 1
ATOM 1578 N N . SER A 1 205 ? -5.768 11.166 13.821 1.00 96.38 205 SER A N 1
ATOM 1579 C CA . SER A 1 205 ? -6.890 10.369 14.339 1.00 96.38 205 SER A CA 1
ATOM 1580 C C . SER A 1 205 ? -8.101 11.181 14.825 1.00 96.38 205 SER A C 1
ATOM 1582 O O . SER A 1 205 ? -8.763 10.838 15.813 1.00 96.38 205 SER A O 1
ATOM 1584 N N . GLU A 1 206 ? -8.460 12.245 14.105 1.00 95.75 206 GLU A N 1
ATOM 1585 C CA . GLU A 1 206 ? -9.609 13.087 14.442 1.00 95.75 206 GLU A CA 1
ATOM 1586 C C . GLU A 1 206 ? -10.924 12.310 14.472 1.00 95.75 206 GLU A C 1
ATOM 1588 O O . GLU A 1 206 ? -11.728 12.521 15.386 1.00 95.75 206 GLU A O 1
ATOM 1593 N N . MET A 1 207 ? -11.145 11.405 13.512 1.00 95.56 207 MET A N 1
ATOM 1594 C CA . MET A 1 207 ? -12.356 10.584 13.490 1.00 95.56 207 MET A CA 1
ATOM 1595 C C . MET A 1 207 ? -12.363 9.585 14.651 1.00 95.56 207 MET A C 1
ATOM 1597 O O . MET A 1 207 ? -13.362 9.485 15.363 1.00 95.56 207 MET A O 1
ATOM 1601 N N . GLY A 1 208 ? -11.239 8.907 14.910 1.00 95.81 208 GLY A N 1
ATOM 1602 C CA . GLY A 1 208 ? -11.097 8.038 16.082 1.00 95.81 208 GLY A CA 1
ATOM 1603 C C . GLY A 1 208 ? -11.441 8.769 17.386 1.00 95.81 208 GLY A C 1
ATOM 1604 O O . GLY A 1 208 ? -12.197 8.255 18.214 1.00 95.81 208 GLY A O 1
ATOM 1605 N N . SER A 1 209 ? -11.013 10.030 17.516 1.00 96.06 209 SER A N 1
ATOM 1606 C CA . SER A 1 209 ? -11.236 10.827 18.727 1.00 96.06 209 SER A CA 1
ATOM 1607 C C . SER A 1 209 ? -12.712 11.093 19.031 1.00 96.06 209 SER A C 1
ATOM 1609 O O . SER A 1 209 ? -13.086 11.228 20.197 1.00 96.06 209 SER A O 1
ATOM 1611 N N . VAL A 1 210 ? -13.567 11.127 18.004 1.00 94.19 210 VAL A N 1
ATOM 1612 C CA . VAL A 1 210 ? -15.013 11.357 18.153 1.00 94.19 210 VAL A CA 1
ATOM 1613 C C . VAL A 1 210 ? -15.833 10.066 18.200 1.00 94.19 210 VAL A C 1
ATOM 1615 O O . VAL A 1 210 ? -17.044 10.136 18.414 1.00 94.19 210 VAL A O 1
ATOM 1618 N N . LEU A 1 211 ? -15.204 8.911 17.964 1.00 93.69 211 LEU A N 1
ATOM 1619 C CA . LEU A 1 211 ? -15.871 7.607 17.917 1.00 93.69 211 LEU A CA 1
ATOM 1620 C C . LEU A 1 211 ? -15.468 6.661 19.054 1.00 93.69 211 LEU A C 1
ATOM 1622 O O . LEU A 1 211 ? -16.215 5.719 19.305 1.00 93.69 211 LEU A O 1
ATOM 1626 N N . HIS A 1 212 ? -14.333 6.884 19.732 1.00 94.25 212 HIS A N 1
ATOM 1627 C CA . HIS A 1 212 ? -13.793 5.958 20.743 1.00 94.25 212 HIS A CA 1
ATOM 1628 C C . HIS A 1 212 ? -14.785 5.546 21.837 1.00 94.25 212 HIS A C 1
ATOM 1630 O O . HIS A 1 212 ? -14.842 4.378 22.188 1.00 94.25 212 HIS A O 1
ATOM 1636 N N . ASP A 1 213 ? -15.652 6.451 22.288 1.00 92.25 213 ASP A N 1
ATOM 1637 C CA . ASP A 1 213 ? -16.648 6.183 23.331 1.00 92.25 213 ASP A CA 1
ATOM 1638 C C . ASP A 1 213 ? -17.912 5.455 22.831 1.00 92.25 213 ASP A C 1
ATOM 1640 O O . ASP A 1 213 ? -18.797 5.108 23.617 1.00 92.25 213 ASP A O 1
ATOM 1644 N N . ARG A 1 214 ? -18.027 5.242 21.517 1.00 92.56 214 ARG A N 1
ATOM 1645 C CA . ARG A 1 214 ? -19.200 4.650 20.854 1.00 92.56 214 ARG A CA 1
ATOM 1646 C C . ARG A 1 214 ? -18.899 3.326 20.163 1.00 92.56 214 ARG A C 1
ATOM 1648 O O . ARG A 1 214 ? -19.838 2.648 19.746 1.00 92.56 214 ARG A O 1
ATOM 1655 N N . MET A 1 215 ? -17.628 2.980 20.009 1.00 94.50 215 MET A N 1
ATOM 1656 C CA . MET A 1 215 ? -17.177 1.768 19.335 1.00 94.50 215 MET A CA 1
ATOM 1657 C C . MET A 1 215 ? -16.692 0.743 20.359 1.00 94.50 215 MET A C 1
ATOM 1659 O O . MET A 1 215 ? -16.264 1.087 21.452 1.00 94.50 215 MET A O 1
ATOM 1663 N N . ALA A 1 216 ? -16.753 -0.537 20.001 1.00 96.00 216 ALA A N 1
ATOM 1664 C CA . ALA A 1 216 ? -16.159 -1.607 20.797 1.00 96.00 216 ALA A CA 1
ATOM 1665 C C . ALA A 1 216 ? -14.628 -1.532 20.790 1.00 96.00 216 ALA A C 1
ATOM 1667 O O . ALA A 1 216 ? -13.991 -1.875 21.776 1.00 96.00 216 ALA A O 1
ATOM 1668 N N . TYR A 1 217 ? -14.073 -1.109 19.650 1.00 97.94 217 TYR A N 1
ATOM 1669 C CA . TYR A 1 217 ? -12.660 -0.812 19.456 1.00 97.94 217 TYR A CA 1
ATOM 1670 C C . TYR A 1 217 ? -12.521 0.317 18.444 1.00 97.94 217 TYR A C 1
ATOM 1672 O O . TYR A 1 217 ? -13.266 0.348 17.460 1.00 97.94 217 TYR A O 1
ATOM 1680 N N . THR A 1 218 ? -11.526 1.171 18.649 1.00 98.19 218 THR A N 1
ATOM 1681 C CA . THR A 1 218 ? -11.105 2.198 17.690 1.00 98.19 218 THR A CA 1
ATOM 1682 C C . THR A 1 218 ? -9.655 1.944 17.333 1.00 98.19 218 THR A C 1
ATOM 1684 O O . THR A 1 218 ? -8.816 1.799 18.216 1.00 98.19 218 THR A O 1
ATOM 1687 N N . VAL A 1 219 ? -9.360 1.843 16.042 1.00 98.62 219 VAL A N 1
ATOM 1688 C CA . VAL A 1 219 ? -8.039 1.454 15.555 1.00 98.62 219 VAL A CA 1
ATOM 1689 C C . VAL A 1 219 ? -7.607 2.420 14.464 1.00 98.62 219 VAL A C 1
ATOM 1691 O O . VAL A 1 219 ? -8.231 2.477 13.410 1.00 98.62 219 VAL A O 1
ATOM 1694 N N . GLY A 1 220 ? -6.537 3.167 14.703 1.00 98.50 220 GLY A N 1
ATOM 1695 C CA . GLY A 1 220 ? -5.853 3.958 13.687 1.00 98.50 220 GLY A CA 1
ATOM 1696 C C . GLY A 1 220 ? -4.580 3.250 13.242 1.00 98.50 220 GLY A C 1
ATOM 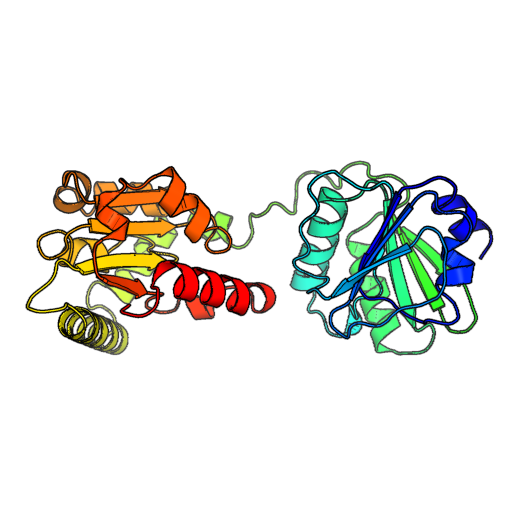1697 O O . GLY A 1 220 ? -3.770 2.868 14.088 1.00 98.50 220 GLY A O 1
ATOM 1698 N N . VAL A 1 221 ? -4.400 3.062 11.934 1.00 98.25 221 VAL A N 1
ATOM 1699 C CA . VAL A 1 221 ? -3.155 2.546 11.349 1.00 98.25 221 VAL A CA 1
ATOM 1700 C C . VAL A 1 221 ? -2.503 3.637 10.519 1.00 98.25 221 VAL A C 1
ATOM 1702 O O . VAL A 1 221 ? -3.122 4.177 9.605 1.00 98.25 221 VAL A O 1
ATOM 1705 N N . GLU A 1 222 ? -1.252 3.956 10.824 1.00 96.50 222 GLU A N 1
ATOM 1706 C CA . GLU A 1 222 ? -0.513 5.048 10.190 1.00 96.50 222 GLU A CA 1
ATOM 1707 C C . GLU A 1 222 ? 0.945 4.644 9.974 1.00 96.50 222 GLU A C 1
ATOM 1709 O O . GLU A 1 222 ? 1.557 4.001 10.827 1.00 96.50 222 GLU A O 1
ATOM 1714 N N . ILE A 1 223 ? 1.519 5.008 8.828 1.00 88.94 223 ILE A N 1
ATOM 1715 C CA . ILE A 1 223 ? 2.912 4.669 8.522 1.00 88.94 223 ILE A CA 1
ATOM 1716 C C . ILE A 1 223 ? 3.874 5.606 9.256 1.00 88.94 223 ILE A C 1
ATOM 1718 O O . ILE A 1 223 ? 4.958 5.188 9.670 1.00 88.94 223 ILE A O 1
ATOM 1722 N N . ASN A 1 224 ? 3.463 6.863 9.455 1.00 85.44 224 ASN A N 1
ATOM 1723 C CA . ASN A 1 224 ? 4.288 7.876 10.088 1.00 85.44 224 ASN A CA 1
ATOM 1724 C C . ASN A 1 224 ? 4.120 7.904 11.624 1.00 85.44 224 ASN A C 1
ATOM 1726 O O . ASN A 1 224 ? 3.071 8.326 12.120 1.00 85.44 224 ASN A O 1
ATOM 1730 N N . PRO A 1 225 ? 5.166 7.578 12.405 1.00 87.50 225 PRO A N 1
ATOM 1731 C CA . PRO A 1 225 ? 5.090 7.601 13.866 1.00 87.50 225 PRO A CA 1
ATOM 1732 C C . PRO A 1 225 ? 4.812 8.999 14.444 1.00 87.50 225 PRO A C 1
ATOM 1734 O O . PRO A 1 225 ? 4.152 9.107 15.472 1.00 87.50 225 PRO A O 1
ATOM 1737 N N . VAL A 1 226 ? 5.228 10.077 13.769 1.00 88.12 226 VAL A N 1
ATOM 1738 C CA . VAL A 1 226 ? 5.002 11.459 14.228 1.00 88.12 226 VAL A CA 1
ATOM 1739 C C . VAL A 1 226 ? 3.512 11.811 14.266 1.00 88.12 226 VAL A C 1
ATOM 1741 O O . VAL A 1 226 ? 3.057 12.507 15.173 1.00 88.12 226 VAL A O 1
ATOM 1744 N N . MET A 1 227 ? 2.735 11.317 13.299 1.00 91.81 227 MET A N 1
ATOM 1745 C CA . MET A 1 227 ? 1.279 11.492 13.275 1.00 91.81 227 MET A CA 1
ATOM 1746 C C . MET A 1 227 ? 0.615 10.804 14.471 1.00 91.81 227 MET A C 1
ATOM 1748 O O . MET A 1 227 ? -0.272 11.386 15.092 1.00 91.81 227 MET A O 1
ATOM 1752 N N . LEU A 1 228 ? 1.087 9.606 14.829 1.00 94.56 228 LEU A N 1
ATOM 1753 C CA . LEU A 1 228 ? 0.580 8.849 15.973 1.00 94.56 228 LEU A CA 1
ATOM 1754 C C . LEU A 1 228 ? 0.934 9.513 17.306 1.00 94.56 228 LEU A C 1
ATOM 1756 O O . LEU A 1 228 ? 0.068 9.641 18.165 1.00 94.56 228 LEU A O 1
ATOM 1760 N N . GLU A 1 229 ? 2.168 10.002 17.461 1.00 93.88 229 GLU A N 1
ATOM 1761 C CA . GLU A 1 229 ? 2.564 10.791 18.636 1.00 93.88 229 GLU A CA 1
ATOM 1762 C C . GLU A 1 229 ? 1.656 12.015 18.812 1.00 93.88 229 GLU A C 1
ATOM 1764 O O . GLU A 1 229 ? 1.134 12.271 19.898 1.00 93.88 229 GLU A O 1
ATOM 1769 N N . LEU A 1 230 ? 1.418 12.753 17.724 1.00 94.88 230 LEU A N 1
ATOM 1770 C CA . LEU A 1 230 ? 0.519 13.902 17.732 1.00 94.88 230 LEU A CA 1
ATOM 1771 C C . LEU A 1 230 ? -0.928 13.500 18.037 1.00 94.88 230 LEU A C 1
ATOM 1773 O O . LEU A 1 230 ? -1.595 14.208 18.789 1.00 94.88 230 LEU A O 1
ATOM 1777 N N . ALA A 1 231 ? -1.415 12.381 17.497 1.00 96.44 231 ALA A N 1
ATOM 1778 C CA . ALA A 1 231 ? -2.746 11.864 17.801 1.00 96.44 231 ALA A CA 1
ATOM 1779 C C . ALA A 1 231 ? -2.918 11.624 19.310 1.00 96.44 231 ALA A C 1
ATOM 1781 O O . ALA A 1 231 ? -3.884 12.116 19.900 1.00 96.44 231 ALA A O 1
ATOM 1782 N N . SER A 1 232 ? -1.956 10.944 19.942 1.00 95.88 232 SER A N 1
ATOM 1783 C CA . SER A 1 232 ? -1.948 10.688 21.388 1.00 95.88 232 SER A CA 1
ATOM 1784 C C . SER A 1 232 ? -1.924 11.981 22.211 1.00 95.88 232 SER A C 1
ATOM 1786 O O . SER A 1 232 ? -2.704 12.144 23.151 1.00 95.88 232 SER A O 1
ATOM 1788 N N . GLU A 1 233 ? -1.076 12.942 21.837 1.00 95.06 233 GLU A N 1
ATOM 1789 C CA . GLU A 1 233 ? -0.953 14.223 22.544 1.00 95.06 233 GLU A CA 1
ATOM 1790 C C . GLU A 1 233 ? -2.200 15.112 22.416 1.00 95.06 233 GLU A C 1
ATOM 1792 O O . GLU A 1 233 ? -2.611 15.761 23.382 1.00 95.06 233 GLU A O 1
ATOM 1797 N N . ILE A 1 234 ? -2.806 15.164 21.227 1.00 94.94 234 ILE A N 1
ATOM 1798 C CA . ILE A 1 234 ? -3.975 16.008 20.942 1.00 94.94 234 ILE A CA 1
ATOM 1799 C C . ILE A 1 234 ? -5.239 15.397 21.557 1.00 94.94 234 ILE A C 1
ATOM 1801 O O . ILE A 1 234 ? -6.095 16.121 22.077 1.00 94.94 234 ILE A O 1
ATOM 1805 N N . HIS A 1 235 ? -5.364 14.069 21.515 1.00 96.88 235 HIS A N 1
ATOM 1806 C CA . HIS A 1 235 ? -6.573 13.339 21.882 1.00 96.88 235 HIS A CA 1
ATOM 1807 C C . HIS A 1 235 ? -6.368 12.458 23.121 1.00 96.88 235 HIS A C 1
ATOM 1809 O O . HIS A 1 235 ? -6.717 11.283 23.128 1.00 96.88 235 HIS A O 1
ATOM 1815 N N . THR A 1 236 ? -5.892 13.053 24.217 1.00 96.50 236 THR A N 1
ATOM 1816 C CA . THR A 1 236 ? -5.539 12.345 25.467 1.00 96.50 236 THR A CA 1
ATOM 1817 C C . THR A 1 236 ? -6.627 11.434 26.047 1.00 96.50 236 THR A C 1
ATOM 1819 O O . THR A 1 236 ? -6.315 10.438 26.691 1.00 96.50 236 THR A O 1
ATOM 1822 N N . LYS A 1 237 ? -7.915 11.743 25.834 1.00 96.38 237 LYS A N 1
ATOM 1823 C CA . LYS A 1 237 ? -9.024 10.868 26.261 1.00 96.38 237 LYS A CA 1
ATOM 1824 C C . LYS A 1 237 ? -9.130 9.595 25.425 1.00 96.38 237 LYS A C 1
ATOM 1826 O O . LYS A 1 237 ? -9.357 8.537 25.991 1.00 96.38 237 LYS A O 1
ATOM 1831 N N . MET A 1 238 ? -8.963 9.729 24.111 1.00 96.69 238 MET A N 1
ATOM 1832 C CA . MET A 1 238 ? -8.929 8.601 23.185 1.00 96.69 238 MET A CA 1
ATOM 1833 C C . MET A 1 238 ? -7.684 7.752 23.448 1.00 96.69 238 MET A C 1
ATOM 1835 O O . MET A 1 238 ? -7.788 6.538 23.521 1.00 96.69 238 MET A O 1
ATOM 1839 N N . ASP A 1 239 ? -6.527 8.384 23.656 1.00 96.50 239 ASP A N 1
ATOM 1840 C CA . ASP A 1 239 ? -5.268 7.697 23.972 1.00 96.50 239 ASP A CA 1
ATOM 1841 C C . ASP A 1 239 ? -5.343 6.871 25.267 1.00 96.50 239 ASP A C 1
ATOM 1843 O O . ASP A 1 239 ? -4.839 5.755 25.336 1.00 96.50 239 ASP A O 1
ATOM 1847 N N . ALA A 1 240 ? -6.034 7.393 26.285 1.00 96.38 240 ALA A N 1
ATOM 1848 C CA . ALA A 1 240 ? -6.235 6.700 27.554 1.00 96.38 240 ALA A CA 1
ATOM 1849 C C . ALA A 1 240 ? -7.307 5.591 27.510 1.00 96.38 240 ALA A C 1
ATOM 1851 O O . ALA A 1 240 ? -7.476 4.882 28.507 1.00 96.38 240 ALA A O 1
ATOM 1852 N N . ASP A 1 241 ? -8.059 5.452 26.413 1.00 97.12 241 ASP A N 1
ATOM 1853 C CA . ASP A 1 241 ? -9.103 4.437 26.289 1.00 97.12 241 ASP A CA 1
ATOM 1854 C C . ASP A 1 241 ? -8.478 3.049 26.053 1.00 97.12 241 ASP A C 1
ATOM 1856 O O . ASP A 1 241 ? -7.754 2.860 25.074 1.00 97.12 241 ASP A O 1
ATOM 1860 N N . PRO A 1 242 ? -8.761 2.040 26.901 1.00 96.44 242 PRO A N 1
ATOM 1861 C CA . PRO A 1 242 ? -8.165 0.708 26.772 1.00 96.44 242 PRO A CA 1
ATOM 1862 C C . PRO A 1 242 ? -8.580 -0.049 25.501 1.00 96.44 242 PRO A C 1
ATOM 1864 O O . PRO A 1 242 ? -7.996 -1.089 25.197 1.00 96.44 242 PRO A O 1
ATOM 1867 N N . THR A 1 243 ? -9.600 0.426 24.787 1.00 97.06 243 THR A N 1
ATOM 1868 C CA . THR A 1 243 ? -10.086 -0.146 23.525 1.00 97.06 243 THR A CA 1
ATOM 1869 C C . THR A 1 243 ? -9.642 0.649 22.296 1.00 97.06 243 THR A C 1
ATOM 1871 O O . THR A 1 243 ? -9.978 0.283 21.165 1.00 97.06 243 THR A O 1
ATOM 1874 N N . ASN A 1 244 ? -8.855 1.707 22.499 1.00 98.06 244 ASN A N 1
ATOM 1875 C CA . ASN A 1 244 ? -8.245 2.479 21.433 1.00 98.06 244 ASN A CA 1
ATOM 1876 C C . ASN A 1 244 ? -6.827 1.982 21.114 1.00 98.06 244 ASN A C 1
ATOM 1878 O O . ASN A 1 244 ? -6.013 1.741 22.003 1.00 98.06 244 ASN A O 1
ATOM 1882 N N . TYR A 1 245 ? -6.522 1.869 19.824 1.00 98.38 245 TYR A N 1
ATOM 1883 C CA . TYR A 1 245 ? -5.240 1.404 19.315 1.00 98.38 245 TYR A CA 1
ATOM 1884 C C . TYR A 1 245 ? -4.729 2.355 18.236 1.00 98.38 245 TYR A C 1
ATOM 1886 O O . TYR A 1 245 ? -5.333 2.488 17.176 1.00 98.38 245 TYR A O 1
ATOM 1894 N N . LEU A 1 246 ? -3.578 2.973 18.486 1.00 98.12 246 LEU A N 1
ATOM 1895 C CA . LEU A 1 246 ? -2.810 3.722 17.494 1.00 98.12 246 LEU A CA 1
ATOM 1896 C C . LEU A 1 246 ? -1.609 2.870 17.084 1.00 98.12 246 LEU A C 1
ATOM 1898 O O . LEU A 1 246 ? -0.690 2.646 17.871 1.00 98.12 246 LEU A O 1
ATOM 1902 N N . LEU A 1 247 ? -1.657 2.318 15.875 1.00 97.38 247 LEU A N 1
ATOM 1903 C CA . LEU A 1 247 ? -0.717 1.310 15.404 1.00 97.38 247 LEU A CA 1
ATOM 1904 C C . LEU A 1 247 ? 0.123 1.863 14.259 1.00 97.38 247 LEU A C 1
ATOM 1906 O O . LEU A 1 247 ? -0.400 2.260 13.219 1.00 97.38 247 LEU A O 1
ATOM 1910 N N . GLN A 1 248 ? 1.442 1.820 14.427 1.00 95.12 248 GLN A N 1
ATOM 1911 C CA . GLN A 1 248 ? 2.341 2.082 13.315 1.00 95.12 248 GLN A CA 1
ATOM 1912 C C . GLN A 1 248 ? 2.340 0.888 12.355 1.00 95.12 248 GLN A C 1
ATOM 1914 O O . GLN A 1 248 ? 2.547 -0.249 12.791 1.00 95.12 248 GLN A O 1
ATOM 1919 N N . GLY A 1 249 ? 2.153 1.130 11.057 1.00 89.38 249 GLY A N 1
ATOM 1920 C CA . GLY A 1 249 ? 2.287 0.069 10.063 1.00 89.38 249 GLY A CA 1
ATOM 1921 C C . GLY A 1 249 ? 1.907 0.445 8.634 1.00 89.38 249 GLY A C 1
ATOM 1922 O O . GLY A 1 249 ? 1.361 1.512 8.362 1.00 89.38 249 GLY A O 1
ATOM 1923 N N . ASN A 1 250 ? 2.218 -0.467 7.712 1.00 87.44 250 ASN A N 1
ATOM 1924 C CA . ASN A 1 250 ? 1.896 -0.339 6.296 1.00 87.44 250 ASN A CA 1
ATOM 1925 C C . ASN A 1 250 ? 0.467 -0.836 6.025 1.00 87.44 250 ASN A C 1
ATOM 1927 O O . ASN A 1 250 ? 0.098 -1.942 6.414 1.00 87.44 250 ASN A O 1
ATOM 1931 N N . ALA A 1 251 ? -0.322 -0.043 5.301 1.00 90.94 251 ALA A N 1
ATOM 1932 C CA . ALA A 1 251 ? -1.680 -0.397 4.897 1.00 90.94 251 ALA A CA 1
ATOM 1933 C C . ALA A 1 251 ? -1.761 -1.690 4.057 1.00 90.94 251 ALA A C 1
ATOM 1935 O O . ALA A 1 251 ? -2.775 -2.382 4.105 1.00 90.94 251 ALA A O 1
ATOM 1936 N N . LEU A 1 252 ? -0.694 -2.054 3.334 1.00 89.88 252 LEU A N 1
ATOM 1937 C CA . LEU A 1 252 ? -0.593 -3.329 2.607 1.00 89.88 252 LEU A CA 1
ATOM 1938 C C . LEU A 1 252 ? -0.494 -4.560 3.524 1.00 89.88 252 LEU A C 1
ATOM 1940 O O . LEU A 1 252 ? -0.641 -5.685 3.054 1.00 89.88 252 LEU A O 1
ATOM 1944 N N . GLU A 1 253 ? -0.275 -4.357 4.821 1.00 90.94 253 GLU A N 1
ATOM 1945 C CA . GLU A 1 253 ? -0.142 -5.412 5.828 1.00 90.94 253 GLU A CA 1
ATOM 1946 C C . GLU A 1 253 ? -1.248 -5.338 6.894 1.00 90.94 253 GLU A C 1
ATOM 1948 O O . GLU A 1 253 ? -1.124 -5.949 7.959 1.00 90.94 253 GLU A O 1
ATOM 1953 N N . LEU A 1 254 ? -2.329 -4.590 6.632 1.00 97.19 254 LEU A N 1
ATOM 1954 C CA . LEU A 1 254 ? -3.370 -4.267 7.614 1.00 97.19 254 LEU A CA 1
ATOM 1955 C C . LEU A 1 254 ? -3.908 -5.505 8.348 1.00 97.19 254 LEU A C 1
ATOM 1957 O O . LEU A 1 254 ? -3.925 -5.518 9.577 1.00 97.19 254 LEU A O 1
ATOM 1961 N N . ASP A 1 255 ? -4.307 -6.560 7.628 1.00 96.12 255 ASP A N 1
ATOM 1962 C CA . ASP A 1 255 ? -4.853 -7.784 8.237 1.00 96.12 255 ASP A CA 1
ATOM 1963 C C . ASP A 1 255 ? -3.855 -8.438 9.206 1.00 96.12 255 ASP A C 1
ATOM 1965 O O . ASP A 1 255 ? -4.215 -8.820 10.322 1.00 96.12 255 ASP A O 1
ATOM 1969 N N . SER A 1 256 ? -2.582 -8.507 8.807 1.00 95.44 256 SER A N 1
ATOM 1970 C CA . SER A 1 256 ? -1.501 -9.072 9.619 1.00 95.44 256 SER A CA 1
ATOM 1971 C C . SER A 1 256 ? -1.245 -8.240 10.878 1.00 95.44 256 SER A C 1
ATOM 1973 O O . SER A 1 256 ? -1.149 -8.786 11.985 1.00 95.44 256 SER A O 1
ATOM 1975 N N . ILE A 1 257 ? -1.201 -6.911 10.729 1.00 95.50 257 ILE A N 1
ATOM 1976 C CA . ILE A 1 257 ? -1.023 -5.969 11.839 1.00 95.50 257 ILE A CA 1
ATOM 1977 C C . ILE A 1 257 ? -2.146 -6.159 12.859 1.00 95.50 257 ILE A C 1
ATOM 1979 O O . ILE A 1 257 ? -1.873 -6.376 14.043 1.00 95.50 257 ILE A O 1
ATOM 1983 N N . LEU A 1 258 ? -3.406 -6.140 12.412 1.00 98.19 258 LEU A N 1
ATOM 1984 C CA . LEU A 1 258 ? -4.544 -6.244 13.321 1.00 98.19 258 LEU A CA 1
ATOM 1985 C C . LEU A 1 258 ? -4.603 -7.611 14.005 1.00 98.19 258 LEU A C 1
ATOM 1987 O O . LEU A 1 258 ? -4.821 -7.669 15.213 1.00 98.19 258 LEU A O 1
ATOM 1991 N N . LYS A 1 259 ? -4.349 -8.712 13.286 1.00 96.88 259 LYS A N 1
ATOM 1992 C CA . LYS A 1 259 ? -4.347 -10.065 13.880 1.00 96.88 259 LYS A CA 1
ATOM 1993 C C . LYS A 1 259 ? -3.273 -10.232 14.945 1.00 96.88 259 LYS A C 1
ATOM 1995 O O . LYS A 1 259 ? -3.460 -10.990 15.892 1.00 96.88 259 LYS A O 1
ATOM 2000 N N . THR A 1 260 ? -2.158 -9.529 14.786 1.00 96.94 260 THR A N 1
ATOM 2001 C CA . THR A 1 260 ? -1.039 -9.575 15.727 1.00 96.94 260 THR A CA 1
ATOM 2002 C C . THR A 1 260 ? -1.284 -8.706 16.959 1.00 96.94 260 THR A C 1
ATOM 2004 O O . THR A 1 260 ? -0.834 -9.051 18.052 1.00 96.94 260 THR A O 1
ATOM 2007 N N . LYS A 1 261 ? -1.943 -7.553 16.794 1.00 96.44 261 LYS A N 1
ATOM 2008 C CA . LYS A 1 261 ? -2.020 -6.511 17.831 1.00 96.44 261 LYS A CA 1
ATOM 2009 C C . LYS A 1 261 ? -3.348 -6.463 18.578 1.00 96.44 261 LYS A C 1
ATOM 2011 O O . LYS A 1 261 ? -3.356 -6.023 19.726 1.00 96.44 261 LYS A O 1
ATOM 2016 N N . LEU A 1 262 ? -4.445 -6.887 17.955 1.00 98.00 262 LEU A N 1
ATOM 2017 C CA . LEU A 1 262 ? -5.780 -6.774 18.535 1.00 98.00 262 LEU A CA 1
ATOM 2018 C C . LEU A 1 262 ? -6.227 -8.068 19.221 1.00 98.00 262 LEU A C 1
ATOM 2020 O O . LEU A 1 262 ? -5.843 -9.166 18.808 1.00 98.00 262 LEU A O 1
ATOM 2024 N N . PRO A 1 263 ? -7.048 -7.958 20.278 1.00 97.44 263 PRO A N 1
ATOM 2025 C CA . PRO A 1 263 ? -7.536 -9.119 21.001 1.00 97.44 263 PRO A CA 1
ATOM 2026 C C . PRO A 1 263 ? -8.546 -9.922 20.167 1.00 97.44 263 PRO A C 1
ATOM 2028 O O . PRO A 1 263 ? -9.130 -9.444 19.196 1.00 97.44 263 PRO A O 1
ATOM 2031 N N . ALA A 1 264 ? -8.768 -11.182 20.543 1.00 96.06 264 ALA A N 1
ATOM 2032 C CA . ALA A 1 264 ? -9.596 -12.106 19.763 1.00 96.06 264 ALA A CA 1
ATOM 2033 C C . ALA A 1 264 ? -11.072 -11.675 19.633 1.00 96.06 264 ALA A C 1
ATOM 2035 O O . ALA A 1 264 ? -11.759 -12.080 18.698 1.00 96.06 264 ALA A O 1
ATOM 2036 N N . ASP A 1 265 ? -11.585 -10.892 20.578 1.00 95.56 265 ASP A N 1
ATOM 2037 C CA . ASP A 1 265 ? -12.949 -10.368 20.588 1.00 95.56 265 ASP A CA 1
ATOM 2038 C C . ASP A 1 265 ? -13.164 -9.159 19.670 1.00 95.56 265 ASP A C 1
ATOM 2040 O O . ASP A 1 265 ? -14.300 -8.962 19.239 1.00 95.56 265 ASP A O 1
ATOM 2044 N N . PHE A 1 266 ? -12.108 -8.453 19.245 1.00 96.81 266 PHE A N 1
ATOM 2045 C CA . PHE A 1 266 ? -12.191 -7.488 18.138 1.00 96.81 266 PHE A CA 1
ATOM 2046 C C . PHE A 1 266 ? -12.788 -8.130 16.876 1.00 96.81 266 PHE A C 1
ATOM 2048 O O . PHE A 1 266 ? -13.621 -7.550 16.190 1.00 96.81 266 PHE A O 1
ATOM 2055 N N . TRP A 1 267 ? -12.437 -9.384 16.591 1.00 95.50 267 TRP A N 1
ATOM 2056 C CA . TRP A 1 267 ? -12.910 -10.095 15.399 1.00 95.50 267 TRP A CA 1
ATOM 2057 C C . TRP A 1 267 ? -14.376 -10.546 15.478 1.00 95.50 267 TRP A C 1
ATOM 2059 O O . TRP A 1 267 ? -14.908 -11.086 14.508 1.00 95.50 267 TRP A O 1
ATOM 2069 N N . LYS A 1 268 ? -15.045 -10.326 16.616 1.00 93.56 268 LYS A N 1
ATOM 2070 C CA . LYS A 1 268 ? -16.467 -10.645 16.813 1.00 93.56 268 LYS A CA 1
ATOM 2071 C C . LYS A 1 268 ? -17.393 -9.454 16.567 1.00 93.56 268 LYS A C 1
ATOM 2073 O O . LYS A 1 268 ? -18.604 -9.653 16.540 1.00 93.56 268 LYS A O 1
ATOM 2078 N N . SER A 1 269 ? -16.857 -8.241 16.440 1.00 93.88 269 SER A N 1
ATOM 2079 C CA . SER A 1 269 ? -17.634 -7.048 16.104 1.00 93.88 269 SER A CA 1
ATOM 2080 C C . SER A 1 269 ? -17.793 -6.899 14.590 1.00 93.88 269 SER A C 1
ATOM 2082 O O . SER A 1 269 ? -17.019 -7.452 13.805 1.00 93.88 269 SER A O 1
ATOM 2084 N N . THR A 1 270 ? -18.780 -6.105 14.178 1.00 95.25 270 THR A N 1
ATOM 2085 C CA . THR A 1 270 ? -18.815 -5.556 12.816 1.00 95.25 270 THR A CA 1
ATOM 2086 C C . THR A 1 270 ? -17.703 -4.530 12.675 1.00 95.25 270 THR A C 1
ATOM 2088 O O . THR A 1 270 ? -17.607 -3.626 13.502 1.00 95.25 270 THR A O 1
ATOM 2091 N N . ARG A 1 271 ? -16.862 -4.648 11.648 1.00 96.69 271 ARG A N 1
ATOM 2092 C CA . ARG A 1 271 ? -15.690 -3.782 11.476 1.00 96.69 271 ARG A CA 1
ATOM 2093 C C . ARG A 1 271 ? -15.937 -2.808 10.339 1.00 96.69 271 ARG A C 1
ATOM 2095 O O . ARG A 1 271 ? -15.919 -3.200 9.182 1.00 96.69 271 ARG A O 1
ATOM 2102 N N . ILE A 1 272 ? -16.118 -1.541 10.689 1.00 97.50 272 ILE A N 1
ATOM 2103 C CA . ILE A 1 272 ? -16.222 -0.448 9.728 1.00 97.50 272 ILE A CA 1
ATOM 2104 C C . ILE A 1 272 ? -14.795 -0.017 9.394 1.00 97.50 272 ILE A C 1
ATOM 2106 O O . ILE A 1 272 ? -14.130 0.611 10.223 1.00 97.50 272 ILE A O 1
ATOM 2110 N N . VAL A 1 273 ? -14.323 -0.378 8.200 1.00 98.12 273 VAL A N 1
ATOM 2111 C CA . VAL A 1 273 ? -12.962 -0.071 7.740 1.00 98.12 273 VAL A CA 1
ATOM 2112 C C . VAL A 1 273 ? -12.993 1.115 6.789 1.00 98.12 273 VAL A C 1
ATOM 2114 O O . VAL A 1 273 ? -13.681 1.098 5.769 1.00 98.12 273 VAL A O 1
ATOM 2117 N N . THR A 1 274 ? -12.248 2.164 7.116 1.00 97.88 274 THR A N 1
ATOM 2118 C CA . THR A 1 274 ? -12.293 3.439 6.406 1.00 97.88 274 THR A CA 1
ATOM 2119 C C . THR A 1 274 ? -10.916 3.882 5.938 1.00 97.88 274 THR A C 1
ATOM 2121 O O . THR A 1 274 ? -9.884 3.576 6.530 1.00 97.88 274 THR A O 1
ATOM 2124 N N . ILE A 1 275 ? -10.922 4.641 4.847 1.00 96.81 275 ILE A N 1
ATOM 2125 C CA . ILE A 1 275 ? -9.818 5.492 4.424 1.00 96.81 275 ILE A CA 1
ATOM 2126 C C . ILE A 1 275 ? -10.419 6.867 4.163 1.00 96.81 275 ILE A C 1
ATOM 2128 O O . ILE A 1 275 ? -11.233 7.046 3.254 1.00 96.81 275 ILE A O 1
ATOM 2132 N N . LEU A 1 276 ? -10.137 7.811 5.055 1.00 94.12 276 LEU A N 1
ATOM 2133 C CA . LEU A 1 276 ? -10.847 9.083 5.097 1.00 94.12 276 LEU A CA 1
ATOM 2134 C C . LEU A 1 276 ? -10.083 10.201 4.397 1.00 94.12 276 LEU A C 1
ATOM 2136 O O . LEU A 1 276 ? -8.914 10.083 4.028 1.00 94.12 276 LEU A O 1
ATOM 2140 N N . MET A 1 277 ? -10.799 11.307 4.193 1.00 91.31 277 MET A N 1
ATOM 2141 C CA . MET A 1 277 ? -10.301 12.508 3.525 1.00 91.31 277 MET A CA 1
ATOM 2142 C C . MET A 1 277 ? -9.561 12.183 2.214 1.00 91.31 277 MET A C 1
ATOM 2144 O O . MET A 1 277 ? -10.115 11.497 1.359 1.00 91.31 277 MET A O 1
ATOM 2148 N N . ASN A 1 278 ? -8.345 12.701 2.020 1.00 88.31 278 ASN A N 1
ATOM 2149 C CA . ASN A 1 278 ? -7.578 12.499 0.791 1.00 88.31 278 ASN A CA 1
ATOM 2150 C C . ASN A 1 278 ? -6.514 11.395 0.915 1.00 88.31 278 ASN A C 1
ATOM 2152 O O . ASN A 1 278 ? -5.655 11.298 0.041 1.00 88.31 278 ASN A O 1
ATOM 2156 N N . THR A 1 279 ? -6.547 10.563 1.965 1.00 90.62 279 THR A N 1
ATOM 2157 C CA . THR A 1 279 ? -5.526 9.523 2.177 1.00 90.62 279 THR A CA 1
ATOM 2158 C C . THR A 1 279 ? -5.441 8.592 0.967 1.00 90.62 279 THR A C 1
ATOM 2160 O O . THR A 1 279 ? -4.362 8.388 0.425 1.00 90.62 279 THR A O 1
ATOM 2163 N N . PHE A 1 280 ? -6.574 8.122 0.435 1.00 91.81 280 PHE A N 1
ATOM 2164 C CA . PHE A 1 280 ? -6.570 7.275 -0.766 1.00 91.81 280 PHE A CA 1
ATOM 2165 C C . PHE A 1 280 ? -5.987 7.981 -2.003 1.00 91.81 280 PHE A C 1
ATOM 2167 O O . PHE A 1 280 ? -5.318 7.353 -2.823 1.00 91.81 280 PHE A O 1
ATOM 2174 N N . GLY A 1 281 ? -6.215 9.292 -2.128 1.00 87.19 281 GLY A N 1
ATOM 2175 C CA . GLY A 1 281 ? -5.728 10.099 -3.246 1.00 87.19 281 GLY A CA 1
ATOM 2176 C C . GLY A 1 281 ? -4.217 10.335 -3.225 1.00 87.19 281 GLY A C 1
ATOM 2177 O O . GLY A 1 281 ? -3.623 10.468 -4.293 1.00 87.19 281 GLY A O 1
ATOM 2178 N N . ILE A 1 282 ? -3.591 10.354 -2.043 1.00 84.62 282 ILE A N 1
ATOM 2179 C CA . ILE A 1 282 ? -2.132 10.514 -1.902 1.00 84.62 282 ILE A CA 1
ATOM 2180 C C . ILE A 1 282 ? -1.366 9.191 -1.984 1.00 84.62 282 ILE A C 1
ATOM 2182 O O . ILE A 1 282 ? -0.157 9.212 -2.196 1.00 84.62 282 ILE A O 1
ATOM 2186 N N . LEU A 1 283 ? -2.037 8.041 -1.840 1.00 83.44 283 LEU A N 1
ATOM 2187 C CA . LEU A 1 283 ? -1.377 6.747 -2.016 1.00 83.44 283 LEU A CA 1
ATOM 2188 C C . LEU A 1 283 ? -0.844 6.617 -3.455 1.00 83.44 283 LEU A C 1
ATOM 2190 O O . LEU A 1 283 ? -1.589 6.940 -4.394 1.00 83.44 283 LEU A O 1
ATOM 2194 N N . PRO A 1 284 ? 0.379 6.086 -3.649 1.00 79.50 284 PRO A N 1
ATOM 2195 C CA . PRO A 1 284 ? 0.870 5.696 -4.965 1.00 79.50 284 PRO A CA 1
ATOM 2196 C C . PRO A 1 284 ? -0.122 4.772 -5.672 1.00 79.50 284 PRO A C 1
ATOM 2198 O O . PRO A 1 284 ? -0.653 3.839 -5.067 1.00 79.50 284 PRO A O 1
ATOM 2201 N N . GLU A 1 285 ? -0.384 5.020 -6.956 1.00 81.44 285 GLU A N 1
ATOM 2202 C CA . GLU A 1 285 ? -1.417 4.297 -7.710 1.00 81.44 285 GLU A CA 1
ATOM 2203 C C . GLU A 1 285 ? -1.233 2.775 -7.635 1.00 81.44 285 GLU A C 1
ATOM 2205 O O . GLU A 1 285 ? -2.196 2.039 -7.413 1.00 81.44 285 GLU A O 1
ATOM 2210 N N . HIS A 1 286 ? 0.017 2.316 -7.714 1.00 73.19 286 HIS A N 1
ATOM 2211 C CA . HIS A 1 286 ? 0.363 0.899 -7.733 1.00 73.19 286 HIS A CA 1
ATOM 2212 C C . HIS A 1 286 ? 0.039 0.146 -6.428 1.00 73.19 286 HIS A C 1
ATOM 2214 O O . HIS A 1 286 ? -0.100 -1.076 -6.475 1.00 73.19 286 HIS A O 1
ATOM 2220 N N . ILE A 1 287 ? -0.122 0.832 -5.285 1.00 76.25 287 ILE A N 1
ATOM 2221 C CA . ILE A 1 287 ? -0.493 0.185 -4.010 1.00 76.25 287 ILE A CA 1
ATOM 2222 C C . ILE A 1 287 ? -1.982 0.286 -3.679 1.00 76.25 287 ILE A C 1
ATOM 2224 O O . ILE A 1 287 ? -2.463 -0.462 -2.829 1.00 76.25 287 ILE A O 1
ATOM 2228 N N . ARG A 1 288 ? -2.733 1.181 -4.338 1.00 87.50 288 ARG A N 1
ATOM 2229 C CA . ARG A 1 288 ? -4.133 1.483 -3.981 1.00 87.50 288 ARG A CA 1
ATOM 2230 C C . ARG A 1 288 ? -5.017 0.243 -3.955 1.00 87.50 288 ARG A C 1
ATOM 2232 O O . ARG A 1 288 ? -5.779 0.072 -3.009 1.00 87.50 288 ARG A O 1
ATOM 2239 N N . GLN A 1 289 ? -4.893 -0.630 -4.957 1.00 90.75 289 GLN A N 1
ATOM 2240 C CA . GLN A 1 289 ? -5.688 -1.858 -5.006 1.00 90.75 289 GLN A CA 1
ATOM 2241 C C . GLN A 1 289 ? -5.344 -2.797 -3.847 1.00 90.75 289 GLN A C 1
ATOM 2243 O O . GLN A 1 289 ? -6.249 -3.279 -3.180 1.00 90.75 289 GLN A O 1
ATOM 2248 N N . GLY A 1 290 ? -4.055 -2.995 -3.554 1.00 87.44 290 GLY A N 1
ATOM 2249 C CA . GLY A 1 290 ? -3.634 -3.843 -2.438 1.00 87.44 290 GLY A CA 1
ATOM 2250 C C . GLY A 1 290 ? -4.140 -3.327 -1.089 1.00 87.44 290 GLY A C 1
ATOM 2251 O O . GLY A 1 290 ? -4.573 -4.115 -0.255 1.00 87.44 290 GLY A O 1
ATOM 2252 N N . VAL A 1 291 ? -4.164 -2.005 -0.892 1.00 92.56 291 VAL A N 1
ATOM 2253 C CA . VAL A 1 291 ? -4.749 -1.391 0.310 1.00 92.56 291 VAL A CA 1
ATOM 2254 C C . VAL A 1 291 ? -6.252 -1.663 0.394 1.00 92.56 291 VAL A C 1
ATOM 2256 O O . VAL A 1 291 ? -6.736 -2.060 1.450 1.00 92.56 291 VAL A O 1
ATOM 2259 N N . VAL A 1 292 ? -6.991 -1.516 -0.710 1.00 96.50 292 VAL A N 1
ATOM 2260 C CA . VAL A 1 292 ? -8.428 -1.838 -0.750 1.00 96.50 292 VAL A CA 1
ATOM 2261 C C . VAL A 1 292 ? -8.673 -3.319 -0.457 1.00 96.50 292 VAL A C 1
ATOM 2263 O O . VAL A 1 292 ? -9.563 -3.636 0.327 1.00 96.50 292 VAL A O 1
ATOM 2266 N N . ASP A 1 293 ? -7.868 -4.222 -1.015 1.00 95.88 293 ASP A N 1
ATOM 2267 C CA . ASP A 1 293 ? -7.990 -5.664 -0.777 1.00 95.88 293 ASP A CA 1
ATOM 2268 C C . ASP A 1 293 ? -7.783 -6.003 0.709 1.00 95.88 293 ASP A C 1
ATOM 2270 O O . ASP A 1 293 ? -8.558 -6.762 1.293 1.00 95.88 293 ASP A O 1
ATOM 2274 N N . GLN A 1 294 ? -6.785 -5.384 1.348 1.00 97.44 294 GLN A N 1
ATOM 2275 C CA . GLN A 1 294 ? -6.552 -5.510 2.787 1.00 97.44 294 GLN A CA 1
ATOM 2276 C C . GLN A 1 294 ? -7.722 -4.965 3.619 1.00 97.44 294 GLN A C 1
ATOM 2278 O O . GLN A 1 294 ? -8.141 -5.599 4.588 1.00 97.44 294 GLN A O 1
ATOM 2283 N N . MET A 1 295 ? -8.280 -3.813 3.237 1.00 98.38 295 MET A N 1
ATOM 2284 C CA . MET A 1 295 ? -9.442 -3.231 3.912 1.00 98.38 295 MET A CA 1
ATOM 2285 C C . MET A 1 295 ? -10.673 -4.137 3.810 1.00 98.38 295 MET A C 1
ATOM 2287 O O . MET A 1 295 ? -11.334 -4.370 4.819 1.00 98.38 295 MET A O 1
ATOM 2291 N N . LEU A 1 296 ? -10.953 -4.683 2.621 1.00 97.69 296 LEU A N 1
ATOM 2292 C CA . LEU A 1 296 ? -12.057 -5.621 2.393 1.00 97.69 296 LEU A CA 1
ATOM 2293 C C . LEU A 1 296 ? -11.887 -6.899 3.221 1.00 97.69 296 LEU A C 1
ATOM 2295 O O . LEU A 1 296 ? -12.837 -7.365 3.847 1.00 97.69 296 LEU A O 1
ATOM 2299 N N . GLN A 1 297 ? -10.667 -7.440 3.268 1.00 97.38 297 GLN A N 1
ATOM 2300 C CA . GLN A 1 297 ? -10.356 -8.615 4.077 1.00 97.38 297 GLN A CA 1
ATOM 2301 C C . GLN A 1 297 ? -10.608 -8.368 5.572 1.00 97.38 297 GLN A C 1
ATOM 2303 O O . GLN A 1 297 ? -11.148 -9.237 6.257 1.00 97.38 297 GLN A O 1
ATOM 2308 N N . VAL A 1 298 ? -10.232 -7.192 6.082 1.00 97.88 298 VAL A N 1
ATOM 2309 C CA . VAL A 1 298 ? -10.440 -6.823 7.488 1.00 97.88 298 VAL A CA 1
ATOM 2310 C C . VAL A 1 298 ? -11.907 -6.537 7.794 1.00 97.88 298 VAL A C 1
ATOM 2312 O O . VAL A 1 298 ? -12.375 -6.927 8.862 1.00 97.88 298 VAL A O 1
ATOM 2315 N N . ALA A 1 299 ? -12.646 -5.895 6.888 1.00 97.12 299 ALA A N 1
ATOM 2316 C CA . ALA A 1 299 ? -14.075 -5.639 7.065 1.00 97.12 299 ALA A CA 1
ATOM 2317 C C . ALA A 1 299 ? -14.843 -6.964 7.234 1.00 97.12 299 ALA A C 1
ATOM 2319 O O . ALA A 1 299 ? -15.534 -7.182 8.238 1.00 97.12 299 ALA A O 1
ATOM 2320 N N . GLY A 1 300 ? -14.594 -7.920 6.335 1.00 94.94 300 GLY A N 1
ATOM 2321 C CA . GLY A 1 300 ? -15.356 -9.164 6.249 1.00 94.94 300 GLY A CA 1
ATOM 2322 C C . GLY A 1 300 ? -16.759 -8.936 5.678 1.00 94.94 300 GLY A C 1
ATOM 2323 O O . GLY A 1 300 ? -17.082 -7.846 5.221 1.00 94.94 300 GLY A O 1
ATOM 2324 N N . ASP A 1 301 ? -17.594 -9.974 5.700 1.00 91.19 301 ASP A N 1
ATOM 2325 C CA . ASP A 1 301 ? -18.859 -9.984 4.944 1.00 91.19 301 ASP A CA 1
ATOM 2326 C C . ASP A 1 301 ? -19.903 -8.958 5.427 1.00 91.19 301 ASP A C 1
ATOM 2328 O O . ASP A 1 301 ? -20.708 -8.478 4.631 1.00 91.19 301 ASP A O 1
ATOM 2332 N N . ASP A 1 302 ? -19.888 -8.626 6.721 1.00 87.00 302 ASP A N 1
ATOM 2333 C CA . ASP A 1 302 ? -20.877 -7.751 7.368 1.00 87.00 302 ASP A CA 1
ATOM 2334 C C . ASP A 1 302 ? -20.371 -6.309 7.604 1.00 87.00 302 ASP A C 1
ATOM 2336 O O . ASP A 1 302 ? -21.060 -5.532 8.272 1.00 87.00 302 ASP A O 1
ATOM 2340 N N . GLY A 1 303 ? -19.151 -5.983 7.151 1.00 84.31 303 GLY A N 1
ATOM 2341 C CA . GLY A 1 303 ? -18.428 -4.729 7.433 1.00 84.31 303 GLY A CA 1
ATOM 2342 C C . GLY A 1 303 ? -18.479 -3.672 6.335 1.00 84.31 303 GLY A C 1
ATOM 2343 O O . GLY A 1 303 ? -18.767 -4.016 5.168 1.00 84.31 303 GLY A O 1
#

Radius of gyration: 23.45 Å; chains: 1; bounding box: 56×54×60 Å

Sequence (303 aa):
MESIQALVADKSVLVLNAGDVHLMPMILERARHVRVVDSKGLQWTQKQAVFERGNPLTCNVTEPVDVLWSNVDLASFEQDDIIQFVGYASKIAIDAVYAFPTNSADSKDAIRRVEQQIKSTHAQVTASLTVVTSSSLQAASDETTEGDVVDVWTDRKMPLIWRDSVYTGKCDIMTELYTAQKKYIASLMAPNQPSSYVEVGCGTSEMGSVLHDRMAYTVGVEINPVMLELASEIHTKMDADPTNYLLQGNALELDSILKTKLPADFWKSTRIVTILMNTFGILPEHIRQGVVDQMLQVAGDDG

Secondary structure (DSSP, 8-state):
-HHHHHHTTT-EEEEES---TTTHHHHTTT-SEEEEEETT------TTEEEEES-TTS---SS-EEEEEE---GGGS-HHHHHHHHHHHHHHEEEEEEEEETT-HHHHHHHHHHHTTS-EEEEE-SSSEEEEEE-------S---THHHHHHHHSTHHHHHHHHHHHSSSSHHHHHHHHHHHHHHHHHS-TTS-EEEEEET-TT-HHHHHHTTTSSEEEEEES-HHHHHHHHHH-HHHHT-TTEEEEE--GGGHHHHHHHHS-TTGGGSEEEEE--TTHHHHS-HHHHHHHHHHHHHHH-TT-

pLDDT: mean 87.0, std 13.57, range [31.61, 98.62]

Organism: NCBI:txid120398

Foldseek 3Di:
DVVQLVLQAQWEEEEQAPPDLVVNCVSNVRHVAYEYEHCVQDDHDDPRYDYDNDHSQDDDQPAATAEYEYPPPLLPPDLVVLLVSVVVRVVRYQKYKYKDFPDDPSRVVSLVSNVVNAVWDWDDPDNGIIIIMHDGDPDPPDPDPVCPVQVCVVPLVNLVVVCCCQPVCPDVVSPVQVVVVLVVVVVLQDPPFAEEEEEEQCQLVPSLLVCQVPHQAYEYEHQHVSSLVNNCVVRVVSVPRPRYYYHHDDLLCLVVRCVVPPDPCNLVHQYDYDYDDCNLVPDDPVCSVSSVVSSDVSRPDSD

InterPro domains:
  IPR029063 S-adenosyl-L-methionine-dependent methyltransferase superfamily [G3DSA:3.40.50.150] (164-303)
  IPR029063 S-adenosyl-L-methionine-dependent methyltransferase superfamily [SSF53335] (181-303)